Protein AF-A0A645GYT8-F1 (afdb_monomer_lite)

Organism: NCBI:txid1076179

InterPro domains:
  IPR013431 Delta-60 repeat [PF17164] (102-136)
  IPR013431 Delta-60 repeat [PF17164] (153-188)
  IPR013431 Delta-60 repeat [TIGR02608] (96-138)
  IPR013431 Delta-60 repeat [TIGR02608] (149-190)

Foldseek 3Di:
DPDDWAWKDFPDWDDDQDDDDFTFTDIDTDDPKWKWKDWQNHTDVVRTDRTDNDDDDAQIWMKMWIDHPNGIDIDPIDGDHNLAQPVPCPVADWDWQDWDADPQQKIWTWIWGQDPVGIFTDIFIAHNSNHTDCQAPVQWPGFPFGFNEWDADPQQKIKTAFFGQDTSNHGDFRIFIADNSNHGPPVDDPVQAVDPPGWGFNYWDQDPVRDIDTDGRRDD

Radius of gyration: 26.45 Å; chains: 1; bounding box: 73×29×71 Å

pLDDT: mean 80.79, std 15.01, range [40.56, 96.75]

Secondary structure (DSSP, 8-state):
-----PPPEEEEEE---SSS---EEEEESSSPPEEEEEETTEEPTT--SSB-SSPPPTT-EEEEEEEETTEEEEPPPEE-----------SSSEEEEEEEE-TTS-EEEEEEEEETTEEEEEEEEE-TTS-B-TTSSTT---BSSEEEEEEE-TTS-EEEEEE-SEETTEE--SEEEE-TTS-B-TT-------STT--EEEEEEE-TTS-EEEEEE---

Sequence (220 aa):
MSGSAGPPIIVNSRLSILGSCPLSVVACGSPPLSYQWYEDGKPVAGGTNQWLAKVPVEGKVLLAVVTSPSGIAKSETATVRYLGLDVFNYAAKGYVRTIAVQPDGKLIISGVAQSSGGDTYYLIRLNSNGTSDSSFNSHIPSFNGVVLALAVQLDGKVLIGGNFSHVAGVKRFGLARLNADGTLDDSFNPKLFSTSSGGSVSALVVQTDGAILVGGYIGF

Structure (mmCIF, N/CA/C/O backbone):
data_AF-A0A645GYT8-F1
#
_entry.id   AF-A0A645GYT8-F1
#
loop_
_atom_site.group_PDB
_atom_site.id
_atom_site.type_symbol
_atom_site.label_atom_id
_atom_site.label_alt_id
_atom_site.label_comp_id
_atom_site.label_asym_id
_atom_site.label_entity_id
_atom_site.label_seq_id
_atom_site.pdbx_PDB_ins_code
_atom_site.Cartn_x
_atom_site.Cartn_y
_atom_site.Cartn_z
_atom_site.occupancy
_atom_site.B_iso_or_equiv
_atom_site.auth_seq_id
_atom_site.auth_comp_id
_atom_site.auth_asym_id
_atom_site.auth_atom_id
_atom_site.pdbx_PDB_model_num
ATOM 1 N N . MET A 1 1 ? -50.723 -6.708 38.618 1.00 41.69 1 MET A N 1
ATOM 2 C CA . MET A 1 1 ? -49.686 -7.726 38.352 1.00 41.69 1 MET A CA 1
ATOM 3 C C . MET A 1 1 ? -48.341 -7.014 38.361 1.00 41.69 1 MET A C 1
ATOM 5 O O . MET A 1 1 ? -48.005 -6.361 37.384 1.00 41.69 1 MET A O 1
ATOM 9 N N . SER A 1 2 ? -47.640 -7.008 39.496 1.00 44.47 2 SER A N 1
ATOM 10 C CA . SER A 1 2 ? -46.310 -6.400 39.609 1.00 44.47 2 SER A CA 1
ATOM 11 C C . SER A 1 2 ? -45.287 -7.362 39.006 1.00 44.47 2 SER A C 1
ATOM 13 O O . SER A 1 2 ? -44.923 -8.348 39.646 1.00 44.47 2 SER A O 1
ATOM 15 N N . GLY A 1 3 ? -44.879 -7.125 37.757 1.00 44.62 3 GLY A N 1
ATOM 16 C CA . GLY A 1 3 ? -43.761 -7.856 37.160 1.00 44.62 3 GLY A CA 1
ATOM 17 C C . GLY A 1 3 ? -42.528 -7.680 38.044 1.00 44.62 3 GLY A C 1
ATOM 18 O O . GLY A 1 3 ? -42.165 -6.550 38.367 1.00 44.62 3 GLY A O 1
ATOM 19 N N . SER A 1 4 ? -41.936 -8.782 38.504 1.00 49.75 4 SER A N 1
ATOM 20 C CA . SER A 1 4 ? -40.748 -8.739 39.353 1.00 49.75 4 SER A CA 1
ATOM 21 C C . SER A 1 4 ? -39.612 -8.046 38.602 1.00 49.75 4 SER A C 1
ATOM 23 O O . SER A 1 4 ? -39.175 -8.524 37.555 1.00 49.75 4 SER A O 1
ATOM 25 N N . ALA A 1 5 ? -39.150 -6.921 39.141 1.00 49.44 5 ALA A N 1
ATOM 26 C CA . ALA A 1 5 ? -37.977 -6.193 38.682 1.00 49.44 5 ALA A CA 1
ATOM 27 C C . ALA A 1 5 ? -36.742 -7.113 38.695 1.00 49.44 5 ALA A C 1
ATOM 29 O O . ALA A 1 5 ? -36.252 -7.480 39.761 1.00 49.44 5 ALA A O 1
ATOM 30 N N . GLY A 1 6 ? -36.264 -7.512 37.515 1.00 52.84 6 GLY A N 1
ATOM 31 C CA . GLY A 1 6 ? -35.048 -8.311 37.369 1.00 52.84 6 GLY A CA 1
ATOM 32 C C . GLY A 1 6 ? -33.778 -7.448 37.415 1.00 52.84 6 GLY A C 1
ATOM 33 O O . GLY A 1 6 ? -33.843 -6.258 37.079 1.00 52.84 6 GLY A O 1
ATOM 34 N N . PRO A 1 7 ? -32.623 -8.023 37.806 1.00 62.38 7 PRO A N 1
ATOM 35 C CA . PRO A 1 7 ? -31.328 -7.359 37.678 1.00 62.38 7 PRO A CA 1
ATOM 36 C C . PRO A 1 7 ? -31.060 -6.987 36.210 1.00 62.38 7 PRO A C 1
ATOM 38 O O . PRO A 1 7 ? -31.690 -7.548 35.307 1.00 62.38 7 PRO A O 1
ATOM 41 N N . PRO A 1 8 ? -30.139 -6.046 35.941 1.00 62.38 8 PRO A N 1
ATOM 42 C CA . PRO A 1 8 ? -29.863 -5.663 34.574 1.00 62.38 8 PRO A CA 1
ATOM 43 C C . PRO A 1 8 ? -29.287 -6.851 33.788 1.00 62.38 8 PRO A C 1
ATOM 45 O O . PRO A 1 8 ? -28.633 -7.730 34.347 1.00 62.38 8 PRO A O 1
ATOM 48 N N . ILE A 1 9 ? -29.525 -6.880 32.481 1.00 71.00 9 ILE A N 1
ATOM 49 C CA . ILE A 1 9 ? -28.951 -7.864 31.557 1.00 71.00 9 ILE A CA 1
ATOM 50 C C . ILE A 1 9 ? -28.291 -7.087 30.427 1.00 71.00 9 ILE A C 1
ATOM 52 O O . ILE A 1 9 ? -28.925 -6.221 29.824 1.00 71.00 9 ILE A O 1
ATOM 56 N N . ILE A 1 10 ? -27.026 -7.389 30.141 1.00 66.62 10 ILE A N 1
ATOM 57 C CA . ILE A 1 10 ? -26.331 -6.842 28.974 1.00 66.62 10 ILE A CA 1
ATOM 58 C C . ILE A 1 10 ? -26.693 -7.712 27.775 1.00 66.62 10 ILE A C 1
ATOM 60 O O . ILE A 1 10 ? -26.411 -8.905 27.757 1.00 66.62 10 ILE A O 1
ATOM 64 N N . VAL A 1 11 ? -27.348 -7.108 26.790 1.00 54.72 11 VAL A N 1
ATOM 65 C CA . VAL A 1 11 ? -27.924 -7.792 25.621 1.00 54.72 11 VAL A CA 1
ATOM 66 C C . VAL A 1 11 ? -27.062 -7.658 24.366 1.00 54.72 11 VAL A C 1
ATOM 68 O O . VAL A 1 11 ? -27.292 -8.365 23.388 1.00 54.72 11 VAL A O 1
ATOM 71 N N . ASN A 1 12 ? -26.066 -6.767 24.369 1.00 52.38 12 ASN A N 1
ATOM 72 C CA . ASN A 1 12 ? -25.083 -6.659 23.292 1.00 52.38 12 ASN A CA 1
ATOM 73 C C . ASN A 1 12 ? -23.795 -5.969 23.776 1.00 52.38 12 ASN A C 1
ATOM 75 O O . ASN A 1 12 ? -23.870 -4.962 24.487 1.00 52.38 12 ASN A O 1
ATOM 79 N N . SER A 1 13 ? -22.642 -6.473 23.335 1.00 57.84 13 SER A N 1
ATOM 80 C CA . SER A 1 13 ? -21.341 -5.802 23.377 1.00 57.84 13 SER A CA 1
ATOM 81 C C . SER A 1 13 ? -20.782 -5.747 21.950 1.00 57.84 13 SER A C 1
ATOM 83 O O . SER A 1 13 ? -20.663 -6.765 21.270 1.00 57.84 13 SER A O 1
ATOM 85 N N . ARG A 1 14 ? -20.461 -4.546 21.455 1.00 55.53 14 ARG A N 1
ATOM 86 C CA . ARG A 1 14 ? -19.879 -4.374 20.113 1.00 55.53 14 ARG A CA 1
ATOM 87 C C . ARG A 1 14 ? -18.465 -3.831 20.201 1.00 55.53 14 ARG A C 1
ATOM 89 O O . ARG A 1 14 ? -18.263 -2.764 20.770 1.00 55.53 14 ARG A O 1
ATOM 96 N N . LEU A 1 15 ? -17.526 -4.535 19.570 1.00 50.72 15 LEU A N 1
ATOM 97 C CA . LEU A 1 15 ? -16.155 -4.094 19.323 1.00 50.72 15 LEU A CA 1
ATOM 98 C C . LEU A 1 15 ? -16.019 -3.712 17.841 1.00 50.72 15 LEU A C 1
ATOM 100 O O . LEU A 1 15 ? -16.287 -4.531 16.966 1.00 50.72 15 LEU A O 1
ATOM 104 N N . SER A 1 16 ? -15.597 -2.486 17.547 1.00 49.69 16 SER A N 1
ATOM 105 C CA . SER A 1 16 ? -15.301 -2.036 16.180 1.00 49.69 16 SER A CA 1
ATOM 106 C C . SER A 1 16 ? -14.089 -1.118 16.199 1.00 49.69 16 SER A C 1
ATOM 108 O O . SER A 1 16 ? -14.045 -0.190 17.000 1.00 49.69 16 SER A O 1
ATOM 110 N N . ILE A 1 17 ? -13.114 -1.383 15.330 1.00 51.34 17 ILE A N 1
ATOM 111 C CA . ILE A 1 17 ? -11.822 -0.671 15.308 1.00 51.34 17 ILE A CA 1
ATOM 112 C C . ILE A 1 17 ? -11.424 -0.221 13.896 1.00 51.34 17 ILE A C 1
ATOM 114 O O . ILE A 1 17 ? -10.256 -0.005 13.599 1.00 51.34 17 ILE A O 1
ATOM 118 N N . LEU A 1 18 ? -12.416 -0.016 13.030 1.00 40.56 18 LEU A N 1
ATOM 119 C CA . LEU A 1 18 ? -12.271 0.758 11.800 1.00 40.56 18 LEU A CA 1
ATOM 120 C C . LEU A 1 18 ? -13.382 1.808 11.788 1.00 40.56 18 LEU A C 1
ATOM 122 O O . LEU A 1 18 ? -14.560 1.469 11.711 1.00 40.56 18 LEU A O 1
ATOM 126 N N . GLY A 1 19 ? -13.003 3.081 11.910 1.00 42.50 19 GLY A N 1
ATOM 127 C CA . GLY A 1 19 ? -13.945 4.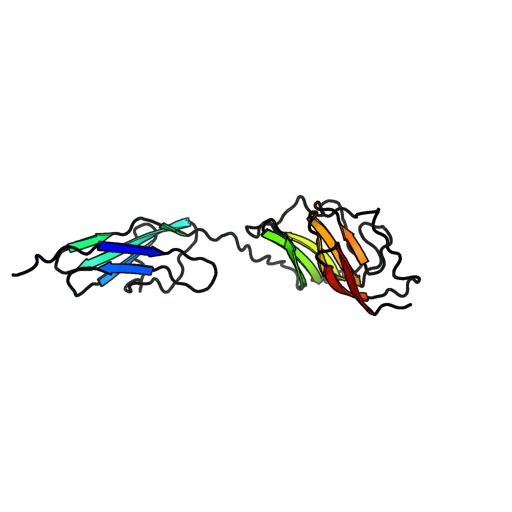190 12.071 1.00 42.50 19 GLY A CA 1
ATOM 128 C C . GLY A 1 19 ? -14.346 4.407 13.532 1.00 42.50 19 GLY A C 1
ATOM 129 O O . GLY A 1 19 ? -14.351 3.482 14.334 1.00 42.50 19 GLY A O 1
ATOM 130 N N . SER A 1 20 ? -14.649 5.654 13.875 1.00 44.66 20 SER A N 1
ATOM 131 C CA . SER A 1 20 ? -14.869 6.257 15.203 1.00 44.66 20 SER A CA 1
ATOM 132 C C . SER A 1 20 ? -16.026 5.694 16.054 1.00 44.66 20 SER A C 1
ATOM 134 O O . SER A 1 20 ? -16.655 6.424 16.819 1.00 44.66 20 SER A O 1
ATOM 136 N N . CYS A 1 21 ? -16.337 4.407 15.944 1.00 50.88 21 CYS A N 1
ATOM 137 C CA . CYS A 1 21 ? -17.401 3.760 16.694 1.00 50.88 21 CYS A CA 1
ATOM 138 C C . CYS A 1 21 ? -16.914 3.425 18.119 1.00 50.88 21 CYS A C 1
ATOM 140 O O . CYS A 1 21 ? -15.996 2.615 18.270 1.00 50.88 21 CYS A O 1
ATOM 142 N N . PRO A 1 22 ? -17.495 4.027 19.174 1.00 62.94 22 PRO A N 1
ATOM 143 C CA . PRO A 1 22 ? -17.081 3.753 20.543 1.00 62.94 22 PRO A CA 1
ATOM 144 C C . PRO A 1 22 ? -17.525 2.354 20.982 1.00 62.94 22 PRO A C 1
ATOM 146 O O . PRO A 1 22 ? -18.597 1.871 20.603 1.00 62.94 22 PRO A O 1
ATOM 149 N N . LEU A 1 23 ? -16.722 1.724 21.842 1.00 73.81 23 LEU A N 1
ATOM 150 C CA . LEU A 1 23 ? -17.128 0.517 22.558 1.00 73.81 23 LEU A CA 1
ATOM 151 C C . LEU A 1 23 ? -18.415 0.822 23.339 1.00 73.81 23 LEU A C 1
ATOM 153 O O . LEU A 1 23 ? -18.472 1.812 24.073 1.00 73.81 23 LEU A O 1
ATOM 157 N N . SER A 1 24 ? -19.446 -0.003 23.168 1.00 80.81 24 SER A N 1
ATOM 158 C CA . SER A 1 24 ? -20.758 0.216 23.784 1.00 80.81 24 SER A CA 1
ATOM 159 C C . SER A 1 24 ? -21.341 -1.061 24.371 1.00 80.81 24 SER A C 1
ATOM 161 O O . SER A 1 24 ? -21.077 -2.169 23.895 1.00 80.81 24 SER A O 1
ATOM 163 N N . VAL A 1 25 ? -22.145 -0.878 25.415 1.00 85.00 25 VAL A N 1
ATOM 164 C CA . VAL A 1 25 ? -23.005 -1.909 25.988 1.00 85.00 25 VAL A CA 1
ATOM 165 C C . VAL A 1 25 ? -24.451 -1.458 25.919 1.00 85.00 25 VAL A C 1
ATOM 167 O O . VAL A 1 25 ? -24.770 -0.296 26.164 1.00 85.00 25 VAL A O 1
ATOM 170 N N . VAL A 1 26 ? -25.337 -2.396 25.607 1.00 82.94 26 VAL A N 1
ATOM 171 C CA . VAL A 1 26 ? -26.781 -2.197 25.731 1.00 82.94 26 VAL A CA 1
ATOM 172 C C . VAL A 1 26 ? -27.258 -3.053 26.891 1.00 82.94 26 VAL A C 1
ATOM 174 O O . VAL A 1 26 ? -27.015 -4.260 26.896 1.00 82.94 26 VAL A O 1
ATOM 177 N N . ALA A 1 27 ? -27.922 -2.437 27.867 1.00 81.38 27 ALA A N 1
ATOM 178 C CA . ALA A 1 27 ? -28.480 -3.131 29.016 1.00 81.38 27 ALA A CA 1
ATOM 179 C C . ALA A 1 27 ? -29.967 -2.820 29.192 1.00 81.38 27 ALA A C 1
ATOM 181 O O . ALA A 1 27 ? -30.404 -1.690 28.984 1.00 81.38 27 ALA A O 1
ATOM 182 N N . CYS A 1 28 ? -30.737 -3.824 29.600 1.00 79.12 28 CYS A N 1
ATOM 183 C CA . CYS A 1 28 ? -32.128 -3.676 30.023 1.00 79.12 28 CYS A CA 1
ATOM 184 C C . CYS A 1 28 ? -32.257 -4.023 31.509 1.00 79.12 28 CYS A C 1
ATOM 186 O O . CYS A 1 28 ? -31.528 -4.879 31.998 1.00 79.12 28 CYS A O 1
ATOM 188 N N . GLY A 1 29 ? -33.175 -3.382 32.230 1.00 77.88 29 GLY A N 1
ATOM 189 C CA . GLY A 1 29 ? -33.396 -3.599 33.661 1.00 77.88 29 GLY A CA 1
ATOM 190 C C . GLY A 1 29 ? -34.222 -2.470 34.270 1.00 77.88 29 GLY A C 1
ATOM 191 O O . GLY A 1 29 ? -34.609 -1.538 33.563 1.00 77.88 29 GLY A O 1
ATOM 192 N N . SER A 1 30 ? -34.487 -2.546 35.574 1.00 82.19 30 SER A N 1
ATOM 193 C CA . SER A 1 30 ? -35.268 -1.523 36.283 1.00 82.19 30 SER A CA 1
ATOM 194 C C . SER A 1 30 ? -34.462 -0.225 36.429 1.00 82.19 30 SER A C 1
ATOM 196 O O . SER A 1 30 ? -33.416 -0.248 37.077 1.00 82.19 30 SER A O 1
ATOM 198 N N . PRO A 1 31 ? -34.903 0.910 35.859 1.00 82.44 31 PRO A N 1
ATOM 199 C CA . PRO A 1 31 ? -34.183 2.174 35.990 1.00 82.44 31 PRO A CA 1
ATOM 200 C C . PRO A 1 31 ? -34.158 2.699 37.444 1.00 82.44 31 PRO A C 1
ATOM 202 O O . PRO A 1 31 ? -35.024 2.332 38.239 1.00 82.44 31 PRO A O 1
ATOM 205 N N . PRO A 1 32 ? -33.224 3.604 37.794 1.00 89.50 32 PRO A N 1
ATOM 206 C CA . PRO A 1 32 ? -32.173 4.149 36.936 1.00 89.50 32 PRO A CA 1
ATOM 207 C C . PRO A 1 32 ? -31.041 3.141 36.706 1.00 89.50 32 PRO A C 1
ATOM 209 O O . PRO A 1 32 ? -30.627 2.439 37.626 1.00 89.50 32 PRO A O 1
ATOM 212 N N . LEU A 1 33 ? -30.532 3.096 35.473 1.00 88.31 33 LEU A N 1
ATOM 213 C CA . LEU A 1 33 ? -29.322 2.350 35.139 1.00 88.31 33 LEU A CA 1
ATOM 214 C C . LEU A 1 33 ? -28.116 3.283 35.223 1.00 88.31 33 LEU A C 1
ATOM 216 O O . LEU A 1 33 ? -28.130 4.366 34.636 1.00 88.31 33 LEU A O 1
ATOM 220 N N . SER A 1 34 ? -27.070 2.850 35.916 1.00 93.38 34 SER A N 1
ATOM 221 C CA . SER A 1 34 ? -25.764 3.507 35.919 1.00 93.38 34 SER A CA 1
ATOM 222 C C . SER A 1 34 ? -24.695 2.583 35.350 1.00 93.38 34 SER A C 1
ATOM 224 O O . SER A 1 34 ? -24.806 1.358 35.425 1.00 93.38 34 SER A O 1
ATOM 226 N N . TYR A 1 35 ? -23.662 3.180 34.761 1.00 94.12 35 TYR A N 1
ATOM 227 C CA . TYR A 1 35 ? -22.591 2.469 34.072 1.00 94.12 35 TYR A CA 1
ATOM 228 C C . TYR A 1 35 ? -21.253 2.797 34.728 1.00 94.12 35 TYR A C 1
ATOM 230 O O . TYR A 1 35 ? -21.035 3.927 35.162 1.00 94.12 35 TYR A O 1
ATOM 238 N N . GLN A 1 36 ? -20.354 1.820 34.774 1.00 94.75 36 GLN A N 1
ATOM 239 C CA . GLN A 1 36 ? -18.948 2.027 35.098 1.00 94.75 36 GLN A CA 1
ATOM 240 C C . GLN A 1 36 ? -18.092 1.079 34.257 1.00 94.75 36 GLN A C 1
ATOM 242 O O . GLN A 1 36 ? -18.218 -0.142 34.351 1.00 94.75 36 GLN A O 1
ATOM 247 N N . TRP A 1 37 ? -17.203 1.644 33.448 1.00 91.69 37 TRP A N 1
ATOM 248 C CA . TRP A 1 37 ? -16.201 0.887 32.702 1.00 91.69 37 TRP A CA 1
ATOM 249 C C . TRP A 1 37 ? -14.956 0.636 33.553 1.00 91.69 37 TRP A C 1
ATOM 251 O O . TRP A 1 37 ? -14.549 1.498 34.338 1.00 91.69 37 TRP A O 1
ATOM 261 N N . TYR A 1 38 ? -14.344 -0.531 33.370 1.00 90.81 38 TYR A N 1
ATOM 262 C CA . TYR A 1 38 ? -13.098 -0.945 34.003 1.00 90.81 38 TYR A CA 1
ATOM 263 C C . TYR A 1 38 ? -12.064 -1.340 32.947 1.00 90.81 38 TYR A C 1
ATOM 265 O O . TYR A 1 38 ? -12.406 -1.992 31.963 1.00 90.81 38 TYR A O 1
ATOM 273 N N . GLU A 1 39 ? -10.807 -0.980 33.197 1.00 89.56 39 GLU A N 1
ATOM 274 C CA . GLU A 1 39 ? -9.617 -1.368 32.437 1.00 89.56 39 GLU A CA 1
ATOM 275 C C . GLU A 1 39 ? -8.662 -2.109 33.382 1.00 89.56 39 GLU A C 1
ATOM 277 O O . GLU A 1 39 ? -8.281 -1.571 34.423 1.00 89.56 39 GLU A O 1
ATOM 282 N N . ASP A 1 40 ? -8.325 -3.363 33.070 1.00 90.12 40 ASP A N 1
ATOM 283 C CA . ASP A 1 40 ? -7.518 -4.257 33.919 1.00 90.12 40 ASP A CA 1
ATOM 284 C C . ASP A 1 40 ? -8.003 -4.288 35.385 1.00 90.12 40 ASP A C 1
ATOM 286 O O . ASP A 1 40 ? -7.225 -4.273 36.340 1.00 90.12 40 ASP A O 1
ATOM 290 N N . GLY A 1 41 ? -9.327 -4.269 35.572 1.00 88.75 41 GLY A N 1
ATOM 291 C CA . GLY A 1 41 ? -9.967 -4.273 36.890 1.00 88.75 41 GLY A CA 1
ATOM 292 C C . GLY A 1 41 ? -9.972 -2.927 37.627 1.00 88.75 41 GLY A C 1
ATOM 293 O O . GLY A 1 41 ? -10.496 -2.859 38.738 1.00 88.75 41 GLY A O 1
ATOM 294 N N . LYS A 1 42 ? -9.457 -1.842 37.033 1.00 92.62 42 LYS A N 1
ATOM 295 C CA . LYS A 1 42 ? -9.498 -0.483 37.603 1.00 92.62 42 LYS A CA 1
ATOM 296 C C . LYS A 1 42 ? -10.585 0.368 36.940 1.00 92.62 42 LYS A C 1
ATOM 298 O O . LYS A 1 42 ? -10.729 0.297 35.723 1.00 92.62 42 LYS A O 1
ATOM 303 N N . PRO A 1 43 ? -11.342 1.186 37.693 1.00 93.06 43 PRO A N 1
ATOM 304 C CA . PRO A 1 43 ? -12.392 2.015 37.111 1.00 93.06 43 PRO A CA 1
ATOM 305 C C . PRO A 1 43 ? -11.798 3.084 36.185 1.00 93.06 43 PRO A C 1
ATOM 307 O O . PRO A 1 43 ? -10.855 3.788 36.546 1.00 93.06 43 PRO A O 1
ATOM 310 N N . VAL A 1 44 ? -12.376 3.224 34.993 1.00 90.56 44 VAL A N 1
ATOM 311 C CA . VAL A 1 44 ? -12.009 4.264 34.028 1.00 90.56 44 VAL A CA 1
ATOM 312 C C . VAL A 1 44 ? -12.699 5.573 34.412 1.00 90.56 44 VAL A C 1
ATOM 314 O O . VAL A 1 44 ? -13.929 5.645 34.484 1.00 90.56 44 VAL A O 1
ATOM 317 N N . ALA A 1 45 ? -11.914 6.628 34.641 1.00 89.94 45 ALA A N 1
ATOM 318 C CA . ALA A 1 45 ? -12.438 7.960 34.937 1.00 89.94 45 ALA A CA 1
ATOM 319 C C . ALA A 1 45 ? -13.310 8.481 33.777 1.00 89.94 45 ALA A C 1
ATOM 321 O O . ALA A 1 45 ? -12.897 8.449 32.619 1.00 89.94 45 ALA A O 1
ATOM 322 N N . GLY A 1 46 ? -14.529 8.939 34.084 1.00 88.25 46 GLY A N 1
ATOM 323 C CA . GLY A 1 46 ? -15.507 9.388 33.081 1.00 88.25 46 GLY A CA 1
ATOM 324 C C . GLY A 1 46 ? -16.154 8.261 32.261 1.00 88.25 46 GLY A C 1
ATOM 325 O O . GLY A 1 46 ? -16.983 8.532 31.394 1.00 88.25 46 GLY A O 1
ATOM 326 N N . GLY A 1 47 ? -15.823 6.996 32.539 1.00 89.88 47 GLY A N 1
ATOM 327 C CA . GLY A 1 47 ? -16.442 5.817 31.935 1.00 89.88 47 GLY A CA 1
ATOM 328 C C . GLY A 1 47 ? -17.819 5.513 32.525 1.00 89.88 47 GLY A C 1
ATOM 329 O O . GLY A 1 47 ? -18.055 4.383 32.939 1.00 89.88 47 GLY A O 1
ATOM 330 N N . THR A 1 48 ? -18.704 6.507 32.602 1.00 93.81 48 THR A N 1
ATOM 331 C CA . THR A 1 48 ? -20.010 6.411 33.282 1.00 93.81 48 THR A CA 1
ATOM 332 C C . THR A 1 48 ? -21.210 6.405 32.334 1.00 93.81 48 THR A C 1
ATOM 334 O O . THR A 1 48 ? -22.352 6.523 32.772 1.00 93.81 48 THR A O 1
ATOM 337 N N . ASN A 1 49 ? -20.965 6.256 31.030 1.00 90.81 49 ASN A N 1
ATOM 338 C CA . ASN A 1 49 ? -21.993 6.170 29.994 1.00 90.81 49 ASN A CA 1
ATOM 339 C C . ASN A 1 49 ? -22.102 4.743 29.434 1.00 90.81 49 ASN A C 1
ATOM 341 O O . ASN A 1 49 ? -21.198 3.919 29.588 1.00 90.81 49 ASN A O 1
ATOM 345 N N . GLN A 1 50 ? -23.185 4.478 28.698 1.00 89.12 50 GLN A N 1
ATOM 346 C CA . GLN A 1 50 ? -23.385 3.220 27.960 1.00 89.12 50 GLN A CA 1
ATOM 347 C C . GLN A 1 50 ? -22.339 2.990 26.846 1.00 89.12 50 GLN A C 1
ATOM 349 O O . GLN A 1 50 ? -22.230 1.894 26.301 1.00 89.12 50 GLN A O 1
ATOM 354 N N . TRP A 1 51 ? -21.552 4.017 26.514 1.00 85.00 51 TRP A N 1
ATOM 355 C CA . TRP A 1 51 ? -20.382 3.940 25.643 1.00 85.00 51 TRP A CA 1
ATOM 356 C C . TRP A 1 51 ? -19.137 4.462 26.357 1.00 85.00 51 TRP A C 1
ATOM 358 O O . TRP A 1 51 ? -19.220 5.302 27.258 1.00 85.00 51 TRP A O 1
ATOM 368 N N . LEU A 1 52 ? -17.971 4.010 25.908 1.00 83.00 52 LEU A N 1
ATOM 369 C CA . LEU A 1 52 ? -16.688 4.508 26.378 1.00 83.00 52 LEU A CA 1
ATOM 370 C C . LEU A 1 52 ? -16.134 5.542 25.390 1.00 83.00 52 LEU A C 1
ATOM 372 O O . LEU A 1 52 ? -15.788 5.215 24.259 1.00 83.00 52 LEU A O 1
ATOM 376 N N . ALA A 1 53 ? -16.086 6.810 25.810 1.00 73.31 53 ALA A N 1
ATOM 377 C CA . ALA A 1 53 ? -15.722 7.932 24.937 1.00 73.31 53 ALA A CA 1
ATOM 378 C C . ALA A 1 53 ? -14.235 7.953 24.539 1.00 73.31 53 ALA A C 1
ATOM 380 O O . ALA A 1 53 ? -13.889 8.458 23.474 1.00 73.31 53 ALA A O 1
ATOM 381 N N . LYS A 1 54 ? -13.355 7.412 25.389 1.00 72.62 54 LYS A N 1
ATOM 382 C CA . LYS A 1 54 ? -11.922 7.295 25.114 1.00 72.62 54 LYS A CA 1
ATOM 383 C C . LYS A 1 54 ? -11.587 5.842 24.799 1.00 72.62 54 LYS A C 1
ATOM 385 O O . LYS A 1 54 ? -11.853 4.968 25.618 1.00 72.62 54 LYS A O 1
ATOM 390 N N . VAL A 1 55 ? -10.989 5.600 23.635 1.00 66.44 55 VAL A N 1
ATOM 391 C CA . VAL A 1 55 ? -10.554 4.256 23.232 1.00 66.44 55 VAL A CA 1
ATOM 392 C C . VAL A 1 55 ? -9.448 3.772 24.187 1.00 66.44 55 VAL A C 1
ATOM 394 O O . VAL A 1 55 ? -8.484 4.515 24.400 1.00 66.44 55 VAL A O 1
ATOM 397 N N . PRO A 1 56 ? -9.577 2.580 24.795 1.00 68.62 56 PRO A N 1
ATOM 398 C CA . PRO A 1 56 ? -8.583 2.071 25.744 1.00 68.62 56 PRO A CA 1
ATOM 399 C C . PRO A 1 56 ? -7.270 1.651 25.085 1.00 68.62 56 PRO A C 1
ATOM 401 O O . PRO A 1 56 ? -7.192 1.450 23.873 1.00 68.62 56 PRO A O 1
ATOM 404 N N . VAL A 1 57 ? -6.215 1.537 25.893 1.00 68.50 57 VAL A N 1
ATOM 405 C CA . VAL A 1 57 ? -4.876 1.146 25.420 1.00 68.50 57 VAL A CA 1
ATOM 406 C C . VAL A 1 57 ? -4.886 -0.313 24.934 1.00 68.50 57 VAL A C 1
ATOM 408 O O . VAL A 1 57 ? -5.711 -1.116 25.365 1.00 68.50 57 VAL A O 1
ATOM 411 N N . GLU A 1 58 ? -3.982 -0.666 24.019 1.00 73.00 58 GLU A N 1
ATOM 412 C CA . GLU A 1 58 ? -3.873 -2.033 23.503 1.00 73.00 58 GLU A CA 1
ATOM 413 C C . GLU A 1 58 ? -3.563 -3.051 24.597 1.00 73.00 58 GLU A C 1
ATOM 415 O O . GLU A 1 58 ? -2.871 -2.748 25.567 1.00 73.00 58 GLU A O 1
ATOM 420 N N . GLY A 1 59 ? -4.047 -4.281 24.420 1.00 68.94 59 GLY A N 1
ATOM 421 C CA . GLY A 1 59 ? -3.774 -5.401 25.317 1.00 68.94 59 GLY A CA 1
ATOM 422 C C . GLY A 1 59 ? -4.534 -5.328 26.639 1.00 68.94 59 GLY A C 1
ATOM 423 O O . GLY A 1 59 ? -4.472 -6.268 27.427 1.00 68.94 59 GLY A O 1
ATOM 424 N N . LYS A 1 60 ? -5.283 -4.247 26.869 1.00 81.38 60 LYS A N 1
ATOM 425 C CA . LYS A 1 60 ? -6.089 -4.047 28.067 1.00 81.38 60 LYS A CA 1
ATOM 426 C C . LYS A 1 60 ? -7.347 -4.890 28.056 1.00 81.38 60 LYS A C 1
ATOM 428 O O . LYS A 1 60 ? -8.004 -5.024 27.020 1.00 81.38 60 LYS A O 1
ATOM 433 N N . VAL A 1 61 ? -7.693 -5.417 29.228 1.00 82.88 61 VAL A N 1
ATOM 434 C CA . VAL A 1 61 ? -8.937 -6.151 29.456 1.00 82.88 61 VAL A CA 1
ATOM 435 C C . VAL A 1 61 ? -10.003 -5.183 29.947 1.00 82.88 61 VAL A C 1
ATOM 437 O O . VAL A 1 61 ? -9.838 -4.515 30.966 1.00 82.88 61 VAL A O 1
ATOM 440 N N . LEU A 1 62 ? -11.113 -5.125 29.224 1.00 86.50 62 LEU A N 1
ATOM 441 C CA . LEU A 1 62 ? -12.226 -4.231 29.489 1.00 86.50 62 LEU A CA 1
ATOM 442 C C . LEU A 1 62 ? -13.423 -4.980 30.043 1.00 86.50 62 LEU A C 1
ATOM 444 O O . LEU A 1 62 ? -13.733 -6.087 29.607 1.00 86.50 62 LEU A O 1
ATOM 448 N N . LEU A 1 63 ? -14.114 -4.326 30.968 1.00 88.75 63 LEU A N 1
ATOM 449 C CA . LEU A 1 63 ? -15.348 -4.802 31.576 1.00 88.75 63 LEU A CA 1
ATOM 450 C C . LEU A 1 63 ? -16.303 -3.623 31.765 1.00 88.75 63 LEU A C 1
ATOM 452 O O . LEU A 1 63 ? -15.910 -2.598 32.322 1.00 88.75 63 LEU A O 1
ATOM 456 N N . ALA A 1 64 ? -17.561 -3.775 31.359 1.00 90.38 64 ALA A N 1
ATOM 457 C CA . ALA A 1 64 ? -18.617 -2.836 31.715 1.00 90.38 64 ALA A CA 1
ATOM 458 C C . ALA A 1 64 ? -19.438 -3.396 32.878 1.00 90.38 64 ALA A C 1
ATOM 460 O O . ALA A 1 64 ? -19.843 -4.561 32.866 1.00 90.38 64 ALA A O 1
ATOM 461 N N . VAL A 1 65 ? -19.708 -2.556 33.872 1.00 92.75 65 VAL A N 1
ATOM 462 C CA . VAL A 1 65 ? -20.602 -2.868 34.987 1.00 92.75 65 VAL A CA 1
ATOM 463 C C . VAL A 1 65 ? -21.826 -1.973 34.888 1.00 92.75 65 VAL A C 1
ATOM 465 O O . VAL A 1 65 ? -21.696 -0.751 34.826 1.00 92.75 65 VAL A O 1
ATOM 468 N N . VAL A 1 66 ? -23.009 -2.584 34.878 1.00 93.31 66 VAL A N 1
ATOM 469 C CA . VAL A 1 66 ? -24.297 -1.884 34.865 1.00 93.31 66 VAL A CA 1
ATOM 470 C C . VAL A 1 66 ? -24.989 -2.123 36.194 1.00 93.31 66 VAL A C 1
ATOM 472 O O . VAL A 1 66 ? -25.162 -3.269 36.605 1.00 93.31 66 VAL A O 1
ATOM 475 N N . THR A 1 67 ? -25.380 -1.052 36.873 1.00 93.50 67 THR A N 1
ATOM 476 C CA . THR A 1 67 ? -26.025 -1.123 38.187 1.00 93.50 67 THR A CA 1
ATOM 477 C C . THR A 1 67 ? -27.436 -0.560 38.117 1.00 93.50 67 THR A C 1
ATOM 479 O O . THR A 1 67 ? -27.693 0.431 37.439 1.00 93.50 67 THR A O 1
ATOM 482 N N . SER A 1 68 ? -28.346 -1.209 38.834 1.00 89.88 68 SER A N 1
ATOM 483 C CA . SER A 1 68 ? -29.728 -0.792 39.072 1.00 89.88 68 SER A CA 1
ATOM 484 C C . SER A 1 68 ? -30.068 -0.987 40.556 1.00 89.88 68 SER A C 1
ATOM 486 O O . SER A 1 68 ? -29.356 -1.733 41.236 1.00 89.88 68 SER A O 1
ATOM 488 N N . PRO A 1 69 ? -31.185 -0.435 41.066 1.00 89.31 69 PRO A N 1
ATOM 489 C CA . PRO A 1 69 ? -31.666 -0.762 42.412 1.00 89.31 69 PRO A CA 1
ATOM 490 C C . PRO A 1 69 ? -31.907 -2.266 42.632 1.00 89.31 69 PRO A C 1
ATOM 492 O O . PRO A 1 69 ? -31.773 -2.760 43.746 1.00 89.31 69 PRO A O 1
ATOM 495 N N . SER A 1 70 ? -32.241 -3.000 41.566 1.00 83.62 70 SER A N 1
ATOM 496 C CA . SER A 1 70 ? -32.504 -4.446 41.579 1.00 83.62 70 SER A CA 1
ATOM 497 C C . SER A 1 70 ? -31.251 -5.325 41.468 1.00 83.62 70 SER A C 1
ATOM 499 O O . SER A 1 70 ? -31.368 -6.547 41.514 1.00 83.62 70 SER A O 1
ATOM 501 N N . GLY A 1 71 ? -30.057 -4.741 41.305 1.00 87.06 71 GLY A N 1
ATOM 502 C CA . GLY A 1 71 ? -28.799 -5.490 41.254 1.00 87.06 71 GLY A CA 1
ATOM 503 C C . GLY A 1 71 ? -27.814 -5.015 40.189 1.00 87.06 71 GLY A C 1
ATOM 504 O O . GLY A 1 71 ? -27.970 -3.948 39.589 1.00 87.06 71 GLY A O 1
ATOM 505 N N . ILE A 1 72 ? -26.787 -5.838 39.964 1.00 88.81 72 ILE A N 1
ATOM 506 C CA . ILE A 1 72 ? -25.610 -5.526 39.145 1.00 88.81 72 ILE A CA 1
ATOM 507 C C . ILE A 1 72 ? -25.466 -6.556 38.021 1.00 88.81 72 ILE A C 1
ATOM 509 O O . ILE A 1 72 ? -25.585 -7.756 38.260 1.00 88.81 72 ILE A O 1
ATOM 513 N N . ALA A 1 73 ? -25.133 -6.082 36.824 1.00 88.56 73 ALA A N 1
ATOM 514 C CA . ALA A 1 73 ? -24.742 -6.886 35.674 1.00 88.56 73 ALA A CA 1
ATOM 515 C C . ALA A 1 73 ? -23.305 -6.566 35.269 1.00 88.56 73 ALA A C 1
ATOM 517 O O . ALA A 1 73 ? -22.868 -5.416 35.345 1.00 88.56 73 ALA A O 1
ATOM 518 N N . LYS A 1 74 ? -22.581 -7.579 34.803 1.00 89.62 74 LYS A N 1
ATOM 519 C CA . LYS A 1 74 ? -21.226 -7.447 34.264 1.00 89.62 74 LYS A CA 1
ATOM 520 C C . LYS A 1 74 ? -21.218 -7.931 32.822 1.00 89.62 74 LYS A C 1
ATOM 522 O O . LYS A 1 74 ? -21.891 -8.913 32.516 1.00 89.62 74 LYS A O 1
ATOM 527 N N . SER A 1 75 ? -20.483 -7.249 31.950 1.00 85.25 75 SER A N 1
ATOM 528 C CA . SER A 1 75 ? -20.258 -7.741 30.590 1.00 85.25 75 SER A CA 1
ATOM 529 C C . SER A 1 75 ? -19.315 -8.942 30.612 1.00 85.25 75 SER A C 1
ATOM 531 O O . SER A 1 75 ? -18.616 -9.180 31.599 1.00 85.25 75 SER A O 1
ATOM 533 N N . GLU A 1 76 ? -19.225 -9.661 29.497 1.00 81.06 76 GLU A N 1
ATOM 534 C CA . GLU A 1 76 ? -18.019 -10.442 29.228 1.00 81.06 76 GLU A CA 1
ATOM 535 C C . GLU A 1 76 ? -16.811 -9.504 29.118 1.00 81.06 76 GLU A C 1
ATOM 537 O O . GLU A 1 76 ? -16.953 -8.314 28.798 1.00 81.06 76 GLU A O 1
ATOM 542 N N . THR A 1 77 ? -15.621 -10.021 29.418 1.00 80.25 77 THR A N 1
ATOM 543 C CA . THR A 1 77 ? -14.392 -9.255 29.241 1.00 80.25 77 THR A CA 1
ATOM 544 C C . THR A 1 77 ? -14.008 -9.194 27.766 1.00 80.25 77 THR A C 1
ATOM 546 O O . THR A 1 77 ? -14.110 -10.181 27.042 1.00 80.25 77 THR A O 1
ATOM 549 N N . ALA A 1 78 ? -13.533 -8.035 27.315 1.00 71.44 78 ALA A N 1
ATOM 550 C CA . ALA A 1 78 ? -13.028 -7.841 25.956 1.00 71.44 78 ALA A CA 1
ATOM 551 C C . ALA A 1 78 ? -11.581 -7.342 25.993 1.00 71.44 78 ALA A C 1
ATOM 553 O O . ALA A 1 78 ? -11.230 -6.552 26.864 1.00 71.44 78 ALA A O 1
ATOM 554 N N . THR A 1 79 ? -10.741 -7.764 25.049 1.00 68.62 79 THR A N 1
ATOM 555 C CA . THR A 1 79 ? -9.378 -7.228 24.910 1.00 68.62 79 THR A CA 1
ATOM 556 C C . THR A 1 79 ? -9.320 -6.247 23.751 1.00 68.62 79 THR A C 1
ATOM 558 O O . THR A 1 79 ? -9.769 -6.568 22.650 1.00 68.62 79 THR A O 1
ATOM 561 N N . VAL A 1 80 ? -8.727 -5.072 23.968 1.00 67.25 80 VAL A N 1
ATOM 562 C CA . VAL A 1 80 ? -8.403 -4.170 22.855 1.00 67.25 80 VAL A CA 1
ATOM 563 C C . VAL A 1 80 ? -7.227 -4.746 22.082 1.00 67.25 80 VAL A C 1
ATOM 565 O O . VAL A 1 80 ? -6.152 -4.955 22.639 1.00 67.25 80 VAL A O 1
ATOM 568 N N . ARG A 1 81 ? -7.423 -4.984 20.789 1.00 59.84 81 ARG A N 1
ATOM 569 C CA . ARG A 1 81 ? -6.340 -5.282 19.852 1.00 59.84 81 ARG A CA 1
ATOM 570 C C . ARG A 1 81 ? -6.334 -4.186 18.813 1.00 59.84 81 ARG A C 1
ATOM 572 O O . ARG A 1 81 ? -7.326 -4.050 18.107 1.00 59.84 81 ARG A O 1
ATOM 579 N N . TYR A 1 82 ? -5.262 -3.416 18.702 1.00 60.75 82 TYR A N 1
ATOM 580 C CA . TYR A 1 82 ? -5.111 -2.605 17.510 1.00 60.75 82 TYR A CA 1
ATOM 581 C C . TYR A 1 82 ? -4.703 -3.581 16.414 1.00 60.75 82 TYR A C 1
ATOM 583 O O . TYR A 1 82 ? -3.752 -4.348 16.549 1.00 60.75 82 TYR A O 1
ATOM 591 N N . LEU A 1 83 ? -5.470 -3.629 15.330 1.00 56.66 83 LEU A N 1
ATOM 592 C CA . LEU A 1 83 ? -4.957 -4.247 14.117 1.00 56.66 83 LEU A CA 1
ATOM 593 C C . LEU A 1 83 ? -3.816 -3.331 13.692 1.00 56.66 83 LEU A C 1
ATOM 595 O O . LEU A 1 83 ? -4.107 -2.230 13.236 1.00 56.66 83 LEU A O 1
ATOM 599 N N . GLY A 1 84 ? -2.577 -3.728 14.013 1.00 49.09 84 GLY A N 1
ATOM 600 C CA . GLY A 1 84 ? -1.379 -2.893 13.966 1.00 49.09 84 GLY A CA 1
ATOM 601 C C . GLY A 1 84 ? -1.464 -1.831 12.876 1.00 49.09 84 GLY A C 1
ATOM 602 O O . GLY A 1 84 ? -1.378 -2.106 11.688 1.00 49.09 84 GLY A O 1
ATOM 603 N N . LEU A 1 85 ? -1.713 -0.595 13.273 1.00 50.78 85 LEU A N 1
ATOM 604 C CA . LEU A 1 85 ? -1.443 0.546 12.420 1.00 50.78 85 LEU A CA 1
ATOM 605 C C . LEU A 1 85 ? -0.152 1.096 12.983 1.00 50.78 85 LEU A C 1
ATOM 607 O O . LEU A 1 85 ? -0.153 2.053 13.753 1.00 50.78 85 LEU A O 1
ATOM 611 N N . ASP A 1 86 ? 0.942 0.406 12.665 1.00 51.41 86 ASP A N 1
ATOM 612 C CA . ASP A 1 86 ? 2.257 0.981 12.873 1.00 51.41 86 ASP A CA 1
ATOM 613 C C . ASP A 1 86 ? 2.332 2.152 11.893 1.00 51.41 86 ASP A C 1
ATOM 615 O O . ASP A 1 86 ? 2.455 1.983 10.677 1.00 51.41 86 ASP A O 1
ATOM 619 N N . VAL A 1 87 ? 2.084 3.356 12.410 1.00 52.31 87 VAL A N 1
ATOM 620 C CA . VAL A 1 87 ? 2.254 4.586 11.648 1.00 52.31 87 VAL A CA 1
ATOM 621 C C . VAL A 1 87 ? 3.726 4.601 11.286 1.00 52.31 87 VAL A C 1
ATOM 623 O O . VAL A 1 87 ? 4.564 4.855 12.147 1.00 52.31 87 VAL A O 1
ATOM 626 N N . PHE A 1 88 ? 4.034 4.264 10.033 1.00 52.41 88 PHE A N 1
ATOM 627 C CA . PHE A 1 88 ? 5.388 4.236 9.497 1.00 52.41 88 PHE A CA 1
ATOM 628 C C . PHE A 1 88 ? 5.983 5.643 9.610 1.00 52.41 88 PHE A C 1
ATOM 630 O O . PHE A 1 88 ? 5.865 6.479 8.715 1.00 52.41 88 PHE A O 1
ATOM 637 N N . ASN A 1 89 ? 6.575 5.937 10.763 1.00 48.44 89 ASN A N 1
ATOM 638 C CA . ASN A 1 89 ? 7.167 7.222 11.064 1.00 48.44 89 ASN A CA 1
ATOM 639 C C . ASN A 1 89 ? 8.610 7.146 10.582 1.00 48.44 89 ASN A C 1
ATOM 641 O O . ASN A 1 89 ? 9.538 6.887 11.348 1.00 48.44 89 ASN A O 1
ATOM 645 N N . TYR A 1 90 ? 8.789 7.266 9.266 1.00 53.94 90 TYR A N 1
ATOM 646 C CA . TYR A 1 90 ? 10.124 7.381 8.707 1.00 53.94 90 TYR A CA 1
ATOM 647 C C . TYR A 1 90 ? 10.719 8.676 9.273 1.00 53.94 90 TYR A C 1
ATOM 649 O O . TYR A 1 90 ? 10.267 9.765 8.942 1.00 53.94 90 TYR A O 1
ATOM 657 N N . ALA A 1 91 ? 11.694 8.561 10.180 1.00 47.88 91 ALA A N 1
ATOM 658 C CA . ALA A 1 91 ? 12.254 9.688 10.933 1.00 47.88 91 ALA A CA 1
ATOM 659 C C . ALA A 1 91 ? 12.967 10.743 10.056 1.00 47.88 91 ALA A C 1
ATOM 661 O O . ALA A 1 91 ? 13.436 11.760 10.567 1.00 47.88 91 ALA A O 1
ATOM 662 N N . ALA A 1 92 ? 13.060 10.519 8.740 1.00 55.53 92 ALA A N 1
ATOM 663 C CA . ALA A 1 92 ? 13.522 11.520 7.791 1.00 55.53 92 ALA A CA 1
ATOM 664 C C . ALA A 1 92 ? 12.361 12.405 7.324 1.00 55.53 92 ALA A C 1
ATOM 666 O O . ALA A 1 92 ? 11.251 11.934 7.081 1.00 55.53 92 ALA A O 1
ATOM 667 N N . LYS A 1 93 ? 12.644 13.696 7.122 1.00 69.44 93 LYS A N 1
ATOM 668 C CA . LYS A 1 93 ? 11.737 14.590 6.393 1.00 69.44 93 LYS A CA 1
ATOM 669 C C . LYS A 1 93 ? 11.427 13.935 5.048 1.00 69.44 93 LYS A C 1
ATOM 671 O O . LYS A 1 93 ? 12.344 13.599 4.313 1.00 69.44 93 LYS A O 1
ATOM 676 N N . GLY A 1 94 ? 10.166 13.682 4.741 1.00 75.25 94 GLY A N 1
ATOM 677 C CA . GLY A 1 94 ? 9.801 12.911 3.563 1.00 75.25 94 GLY A CA 1
ATOM 678 C C . GLY A 1 94 ? 8.299 12.867 3.377 1.00 75.25 94 GLY A C 1
ATOM 679 O O . GLY A 1 94 ? 7.539 13.263 4.259 1.00 75.25 94 GLY A O 1
ATOM 680 N N . TYR A 1 95 ? 7.870 12.405 2.212 1.00 84.56 95 TYR A N 1
ATOM 681 C CA . TYR A 1 95 ? 6.455 12.277 1.896 1.00 84.56 95 TYR A CA 1
ATOM 682 C C . TYR A 1 95 ? 6.195 10.994 1.111 1.00 84.56 95 TYR A C 1
ATOM 684 O O . TYR A 1 95 ? 7.001 10.557 0.282 1.00 84.56 95 TYR A O 1
ATOM 692 N N . VAL A 1 96 ? 5.036 10.401 1.382 1.00 88.19 96 VAL A N 1
ATOM 693 C CA . VAL A 1 96 ? 4.465 9.322 0.576 1.00 88.19 96 VAL A CA 1
ATOM 694 C C . VAL A 1 96 ? 3.949 9.927 -0.725 1.00 88.19 96 VAL A C 1
ATOM 696 O O . VAL A 1 96 ? 3.324 10.987 -0.718 1.00 88.19 96 VAL A O 1
ATOM 699 N N . ARG A 1 97 ? 4.237 9.276 -1.851 1.00 91.44 97 ARG A N 1
ATOM 700 C CA . ARG A 1 97 ? 3.797 9.719 -3.181 1.00 91.44 97 ARG A CA 1
ATOM 701 C C . ARG A 1 97 ? 2.591 8.944 -3.666 1.00 91.44 97 ARG A C 1
ATOM 703 O O . ARG A 1 97 ? 1.686 9.548 -4.230 1.00 91.44 97 ARG A O 1
ATOM 710 N N . THR A 1 98 ? 2.565 7.637 -3.435 1.00 93.69 98 THR A N 1
ATOM 711 C CA . THR A 1 98 ? 1.416 6.809 -3.789 1.00 93.69 98 THR A CA 1
ATOM 712 C C . THR A 1 98 ? 1.347 5.554 -2.926 1.00 93.69 98 THR A C 1
ATOM 714 O O . THR A 1 98 ? 2.333 5.140 -2.310 1.00 93.69 98 THR A O 1
ATOM 717 N N . ILE A 1 99 ? 0.148 4.984 -2.864 1.00 93.88 99 ILE A N 1
ATOM 718 C CA . ILE A 1 99 ? -0.181 3.772 -2.128 1.00 93.88 99 ILE A CA 1
ATOM 719 C C . ILE A 1 99 ? -1.094 2.892 -2.981 1.00 93.88 99 ILE A C 1
ATOM 721 O O . ILE A 1 99 ? -1.982 3.393 -3.671 1.00 93.88 99 ILE A O 1
ATOM 725 N N . ALA A 1 100 ? -0.899 1.580 -2.905 1.00 93.88 100 ALA A N 1
ATOM 726 C CA . ALA A 1 100 ? -1.804 0.596 -3.478 1.00 93.88 100 ALA A CA 1
ATOM 727 C C . ALA A 1 100 ? -2.072 -0.536 -2.485 1.00 93.88 100 ALA A C 1
ATOM 729 O O . ALA A 1 100 ? -1.184 -0.947 -1.739 1.00 93.88 100 ALA A O 1
ATOM 730 N N . VAL A 1 101 ? -3.300 -1.049 -2.493 1.00 93.19 101 VAL A N 1
ATOM 731 C CA . VAL A 1 101 ? -3.715 -2.190 -1.671 1.00 93.19 101 VAL A CA 1
ATOM 732 C C . VAL A 1 101 ? -3.623 -3.458 -2.513 1.00 93.19 101 VAL A C 1
ATOM 734 O O . VAL A 1 101 ? -4.101 -3.483 -3.648 1.00 93.19 101 VAL A O 1
ATOM 737 N N . GLN A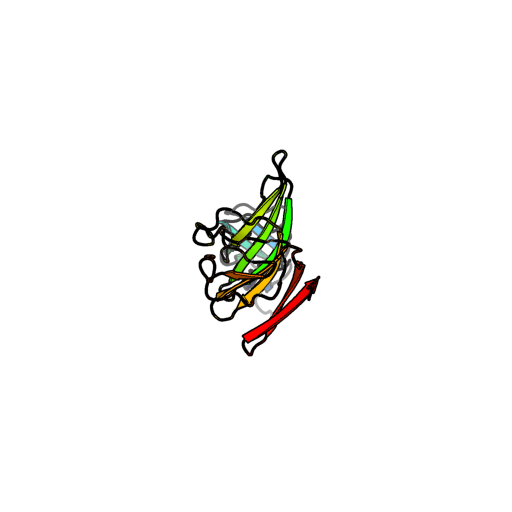 1 102 ? -3.012 -4.506 -1.969 1.00 92.62 102 GLN A N 1
ATOM 738 C CA . GLN A 1 102 ? -3.001 -5.837 -2.569 1.00 92.62 102 GLN A CA 1
ATOM 739 C C . GLN A 1 102 ? -4.221 -6.657 -2.105 1.00 92.62 102 GLN A C 1
ATOM 741 O O 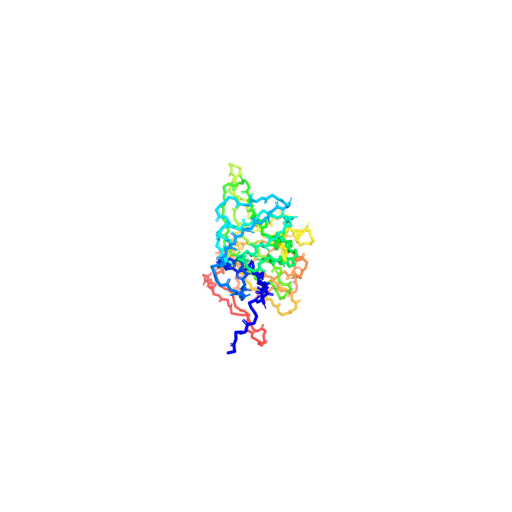. GLN A 1 102 ? -4.750 -6.404 -1.020 1.00 92.62 102 GLN A O 1
ATOM 746 N N . PRO A 1 103 ? -4.677 -7.660 -2.882 1.00 89.44 103 PRO A N 1
ATOM 747 C CA . PRO A 1 103 ? -5.830 -8.489 -2.511 1.00 89.44 103 PRO A CA 1
ATOM 748 C C . PRO A 1 103 ? -5.705 -9.218 -1.162 1.00 89.44 103 PRO A C 1
ATOM 750 O O . PRO A 1 103 ? -6.717 -9.526 -0.540 1.00 89.44 103 PRO A O 1
ATOM 753 N N . ASP A 1 104 ? -4.482 -9.481 -0.696 1.00 87.56 104 ASP A N 1
ATOM 754 C CA . ASP A 1 104 ? -4.185 -10.104 0.602 1.00 87.56 104 ASP A CA 1
ATOM 755 C C . ASP A 1 104 ? -4.198 -9.107 1.783 1.00 87.56 104 ASP A C 1
ATOM 757 O O . ASP A 1 104 ? -3.890 -9.468 2.920 1.00 87.56 104 ASP A O 1
ATOM 761 N N . GLY A 1 105 ? -4.556 -7.846 1.525 1.00 88.31 105 GLY A N 1
ATOM 762 C CA . GLY A 1 105 ? -4.605 -6.775 2.515 1.00 88.31 105 GLY A CA 1
ATOM 763 C C . GLY A 1 105 ? -3.256 -6.112 2.792 1.00 88.31 105 GLY A C 1
ATOM 764 O O . GLY A 1 105 ? -3.198 -5.215 3.632 1.00 88.31 105 GLY A O 1
ATOM 765 N N . LYS A 1 106 ? -2.175 -6.512 2.110 1.00 90.56 106 LYS A N 1
ATOM 766 C CA . LYS A 1 106 ? -0.892 -5.805 2.180 1.00 90.56 106 LYS A CA 1
ATOM 767 C C . LYS A 1 106 ? -0.962 -4.463 1.457 1.00 90.56 106 LYS A C 1
ATOM 769 O O . LYS A 1 106 ? -1.767 -4.263 0.548 1.00 90.56 106 LYS A O 1
ATOM 774 N N . LEU A 1 107 ? -0.092 -3.538 1.843 1.00 92.38 107 LEU A N 1
ATOM 775 C CA . LEU A 1 107 ? -0.025 -2.195 1.265 1.00 92.38 107 LEU A CA 1
ATOM 776 C C . LEU A 1 107 ? 1.324 -1.988 0.600 1.00 92.38 107 LEU A C 1
ATOM 778 O O . LEU A 1 107 ? 2.349 -2.246 1.214 1.00 92.38 107 LEU A O 1
ATOM 782 N N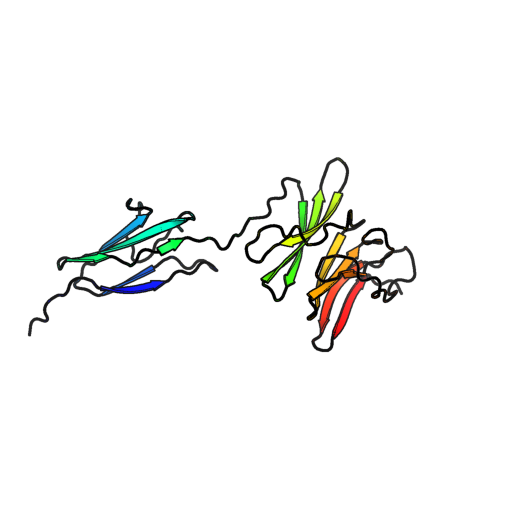 . ILE A 1 108 ? 1.344 -1.472 -0.620 1.00 92.31 108 ILE A N 1
ATOM 783 C CA . ILE A 1 108 ? 2.569 -1.031 -1.286 1.00 92.31 108 ILE A CA 1
ATOM 784 C C . ILE A 1 108 ? 2.603 0.484 -1.235 1.00 92.31 108 ILE A C 1
ATOM 786 O O . ILE A 1 108 ? 1.636 1.132 -1.625 1.00 92.31 108 ILE A O 1
ATOM 790 N N . ILE A 1 109 ? 3.711 1.039 -0.761 1.00 90.69 109 ILE A N 1
ATOM 791 C CA . ILE A 1 109 ? 3.884 2.472 -0.547 1.00 90.69 109 ILE A CA 1
ATOM 792 C C . ILE A 1 109 ? 5.156 2.912 -1.255 1.00 90.69 109 ILE A C 1
ATOM 794 O O . ILE A 1 109 ? 6.211 2.304 -1.072 1.00 90.69 109 ILE A O 1
ATOM 798 N N . SER A 1 110 ? 5.070 3.993 -2.025 1.00 90.62 110 SER A N 1
ATOM 799 C CA . SER A 1 110 ? 6.248 4.683 -2.546 1.00 90.62 110 SER A CA 1
ATOM 800 C C . SER A 1 110 ? 6.372 6.085 -1.968 1.00 90.62 110 SER A C 1
ATOM 802 O O . SER A 1 110 ? 5.384 6.723 -1.592 1.00 90.62 110 SER A O 1
ATOM 804 N N . GLY A 1 111 ? 7.590 6.608 -1.948 1.00 88.62 111 GLY A N 1
ATOM 805 C CA . GLY A 1 111 ? 7.813 7.975 -1.518 1.00 88.62 111 GLY A CA 1
ATOM 806 C C . GLY A 1 111 ? 9.253 8.427 -1.641 1.00 88.62 111 GLY A C 1
ATOM 807 O O . GLY A 1 111 ? 10.091 7.783 -2.276 1.00 88.62 111 GLY A O 1
ATOM 808 N N . VAL A 1 112 ? 9.499 9.585 -1.037 1.00 86.44 112 VAL A N 1
ATOM 809 C CA . VAL A 1 112 ? 10.809 10.225 -0.984 1.00 86.44 112 VAL A CA 1
ATOM 810 C C . VAL A 1 112 ? 11.173 10.451 0.471 1.00 86.44 112 VAL A C 1
ATOM 812 O O . VAL A 1 112 ? 10.403 11.047 1.225 1.00 86.44 112 VAL A O 1
ATOM 815 N N . ALA A 1 113 ? 12.349 9.974 0.852 1.00 85.62 113 ALA A N 1
ATOM 816 C CA . ALA A 1 113 ? 13.021 10.322 2.087 1.00 85.62 113 ALA A CA 1
ATOM 817 C C . ALA A 1 113 ? 14.074 11.386 1.772 1.00 85.62 113 ALA A C 1
ATOM 819 O O . ALA A 1 113 ? 15.045 11.116 1.070 1.00 85.62 113 ALA A O 1
ATOM 820 N N . GLN A 1 114 ? 13.874 12.600 2.270 1.00 85.25 114 GLN A N 1
ATOM 821 C CA . GLN A 1 114 ? 14.777 13.720 2.046 1.00 85.25 114 GLN A CA 1
ATOM 822 C C . GLN A 1 114 ? 15.903 13.681 3.076 1.00 85.25 114 GLN A C 1
ATOM 824 O O . GLN A 1 114 ? 15.671 13.548 4.282 1.00 85.25 114 GLN A O 1
ATOM 829 N N . SER A 1 115 ? 17.136 13.837 2.607 1.00 81.06 115 SER A N 1
ATOM 830 C CA . SER A 1 115 ? 18.312 13.934 3.465 1.00 81.06 115 SER A CA 1
ATOM 831 C C . SER A 1 115 ? 19.253 15.027 2.968 1.00 81.06 115 SER A C 1
ATOM 833 O O . SER A 1 115 ? 19.202 15.434 1.809 1.00 81.06 115 SER A O 1
ATOM 835 N N . SER A 1 116 ? 20.147 15.500 3.837 1.00 79.75 116 SER A N 1
ATOM 836 C CA . SER A 1 116 ? 21.190 16.458 3.448 1.00 79.75 116 SER A CA 1
ATOM 837 C C . SER A 1 116 ? 22.159 15.899 2.398 1.00 79.75 116 SER A C 1
ATOM 839 O O . SER A 1 116 ? 22.794 16.679 1.696 1.00 79.75 116 SER A O 1
ATOM 841 N N . GLY A 1 117 ? 22.263 14.570 2.277 1.00 82.19 117 GLY A N 1
ATOM 842 C CA . GLY A 1 117 ? 23.075 13.878 1.273 1.00 82.19 117 GLY A CA 1
ATOM 843 C C . GLY A 1 117 ? 22.349 13.588 -0.045 1.00 82.19 117 GLY A C 1
ATOM 844 O O . GLY A 1 117 ? 22.941 12.964 -0.921 1.00 82.19 117 GLY A O 1
ATOM 845 N N . GLY A 1 118 ? 21.091 14.019 -0.188 1.00 83.12 118 GLY A N 1
ATOM 846 C CA . GLY A 1 118 ? 20.243 13.753 -1.351 1.00 83.12 118 GLY A CA 1
ATOM 847 C C . GLY A 1 118 ? 18.943 13.027 -0.999 1.00 83.12 118 GLY A C 1
ATOM 848 O O . GLY A 1 118 ? 18.768 12.507 0.107 1.00 83.12 118 GLY A O 1
ATOM 849 N N . ASP A 1 119 ? 18.020 13.015 -1.956 1.00 85.69 119 ASP A N 1
ATOM 850 C CA . ASP A 1 119 ? 16.735 12.329 -1.834 1.00 85.69 119 ASP A CA 1
ATOM 851 C C . ASP A 1 119 ? 16.897 10.823 -2.083 1.00 85.69 119 ASP A C 1
ATOM 853 O O . ASP A 1 119 ? 17.463 10.398 -3.092 1.00 85.69 119 ASP A O 1
ATOM 857 N N . THR A 1 120 ? 16.341 10.017 -1.182 1.00 85.69 120 THR A N 1
ATOM 858 C CA . THR A 1 120 ? 16.243 8.563 -1.318 1.00 85.69 120 THR A CA 1
ATOM 859 C C . THR A 1 120 ? 14.820 8.193 -1.712 1.00 85.69 120 THR A C 1
ATOM 861 O O . THR A 1 120 ? 13.867 8.429 -0.965 1.00 85.69 120 THR A O 1
ATOM 864 N N . TYR A 1 121 ? 14.665 7.580 -2.881 1.00 88.19 121 TYR A N 1
ATOM 865 C CA . TYR A 1 121 ? 13.387 7.052 -3.349 1.00 88.19 121 TYR A CA 1
ATOM 866 C C . TYR A 1 121 ? 13.176 5.643 -2.810 1.00 88.19 121 TYR A C 1
ATOM 868 O O . TYR A 1 121 ? 14.060 4.793 -2.926 1.00 88.19 121 TYR A O 1
ATOM 876 N N . TYR A 1 122 ? 11.998 5.385 -2.249 1.00 86.00 122 TYR A N 1
ATOM 877 C CA . TYR A 1 122 ? 11.664 4.079 -1.695 1.00 86.00 122 TYR A CA 1
ATOM 878 C C . TYR A 1 122 ? 10.370 3.523 -2.282 1.00 86.00 122 TYR A C 1
ATOM 880 O O . TYR A 1 122 ? 9.456 4.261 -2.656 1.00 86.00 122 TYR A O 1
ATOM 888 N N . LEU A 1 123 ? 10.313 2.194 -2.312 1.00 89.25 123 LEU A N 1
ATOM 889 C CA . LEU A 1 123 ? 9.115 1.395 -2.506 1.00 89.25 123 LEU A CA 1
ATOM 890 C C . LEU A 1 123 ? 9.162 0.286 -1.458 1.00 89.25 123 LEU A C 1
ATOM 892 O O . LEU A 1 123 ? 10.099 -0.515 -1.445 1.00 89.25 123 LEU A O 1
ATOM 896 N N . ILE A 1 124 ? 8.182 0.271 -0.568 1.00 88.81 124 ILE A N 1
ATOM 897 C CA . ILE A 1 124 ? 8.089 -0.693 0.526 1.00 88.81 124 ILE A CA 1
ATOM 898 C C . ILE A 1 124 ? 6.737 -1.388 0.481 1.00 88.81 124 ILE A C 1
ATOM 900 O O . ILE A 1 124 ? 5.768 -0.845 -0.057 1.00 88.81 124 ILE A O 1
ATOM 904 N N . ARG A 1 125 ? 6.668 -2.574 1.084 1.00 91.50 125 ARG A N 1
ATOM 905 C CA . ARG A 1 125 ? 5.404 -3.248 1.358 1.00 91.50 125 ARG A CA 1
ATOM 906 C C . ARG A 1 125 ? 5.181 -3.345 2.859 1.00 91.50 125 ARG A C 1
ATOM 908 O O . ARG A 1 125 ? 6.106 -3.651 3.603 1.00 91.50 125 ARG A O 1
ATOM 915 N N . LEU A 1 126 ? 3.950 -3.100 3.283 1.00 89.38 126 LEU A N 1
ATOM 916 C CA . LEU A 1 126 ? 3.465 -3.361 4.627 1.00 89.38 126 LEU A CA 1
ATOM 917 C C . LEU A 1 126 ? 2.581 -4.602 4.614 1.00 89.38 126 LEU A C 1
ATOM 919 O O . LEU A 1 126 ? 1.795 -4.811 3.689 1.00 89.38 126 LEU A O 1
ATOM 923 N N . ASN A 1 127 ? 2.683 -5.400 5.666 1.00 88.56 127 ASN A N 1
ATOM 924 C CA . ASN A 1 127 ? 1.734 -6.452 5.982 1.00 88.56 127 ASN A CA 1
ATOM 925 C C . ASN A 1 127 ? 0.351 -5.852 6.295 1.00 88.56 127 ASN A C 1
ATOM 927 O O . ASN A 1 127 ? 0.225 -4.669 6.613 1.00 88.56 127 ASN A O 1
ATOM 931 N N . SER A 1 128 ? -0.696 -6.678 6.271 1.00 85.31 128 SER A N 1
ATOM 932 C CA . SER A 1 128 ? -2.068 -6.254 6.605 1.00 85.31 128 SER A CA 1
ATOM 933 C C . SER A 1 128 ? -2.236 -5.752 8.045 1.00 85.31 128 SER A C 1
ATOM 935 O O . SER A 1 128 ? -3.215 -5.083 8.362 1.00 85.31 128 SER A O 1
ATOM 937 N N . ASN A 1 129 ? -1.261 -6.041 8.910 1.00 74.38 129 ASN A N 1
ATOM 938 C CA . ASN A 1 129 ? -1.139 -5.523 10.271 1.00 74.38 129 ASN A CA 1
ATOM 939 C C . ASN A 1 129 ? -0.181 -4.316 10.372 1.00 74.38 129 ASN A C 1
ATOM 941 O O . ASN A 1 129 ? 0.407 -4.105 11.431 1.00 74.38 129 ASN A O 1
ATOM 945 N N . GLY A 1 130 ? 0.079 -3.613 9.264 1.00 77.69 130 GLY A N 1
ATOM 946 C CA . GLY A 1 130 ? 0.878 -2.384 9.209 1.00 77.69 130 GLY A CA 1
ATOM 947 C C . GLY A 1 130 ? 2.391 -2.555 9.372 1.00 77.69 130 GLY A C 1
ATOM 948 O O . GLY A 1 130 ? 3.137 -1.621 9.090 1.00 77.69 130 GLY A O 1
ATOM 949 N N . THR A 1 131 ? 2.873 -3.731 9.778 1.00 81.50 131 THR A N 1
ATOM 950 C CA . THR A 1 131 ? 4.314 -3.989 9.934 1.00 81.50 131 THR A CA 1
ATOM 951 C C . THR A 1 131 ? 5.029 -4.055 8.583 1.00 81.50 131 THR A C 1
ATOM 953 O O . THR A 1 131 ? 4.431 -4.443 7.582 1.00 81.50 131 THR A O 1
ATOM 956 N N . SER A 1 132 ? 6.320 -3.719 8.538 1.00 84.62 132 SER A N 1
ATOM 957 C CA . SER A 1 132 ? 7.125 -3.839 7.313 1.00 84.62 132 SER A CA 1
ATOM 958 C C . SER A 1 132 ? 7.199 -5.288 6.826 1.00 84.62 132 SER A C 1
ATOM 960 O O . SER A 1 132 ? 7.492 -6.194 7.608 1.00 84.62 132 SER A O 1
ATOM 962 N N . ASP A 1 133 ? 6.998 -5.512 5.532 1.00 89.44 133 ASP A N 1
ATOM 963 C CA . ASP A 1 133 ? 7.241 -6.799 4.892 1.00 89.44 133 ASP A CA 1
ATOM 964 C C . ASP A 1 133 ? 8.662 -6.838 4.313 1.00 89.44 133 ASP A C 1
ATOM 966 O O . ASP A 1 133 ? 8.907 -6.423 3.180 1.00 89.44 133 ASP A O 1
ATOM 970 N N . SER A 1 134 ? 9.604 -7.370 5.094 1.00 85.88 134 SER A N 1
ATOM 971 C CA . SER A 1 134 ? 11.016 -7.491 4.709 1.00 85.88 134 SER A CA 1
ATOM 972 C C . SER A 1 134 ? 11.280 -8.484 3.573 1.00 85.88 134 SER A C 1
ATOM 974 O O . SER A 1 134 ? 12.378 -8.485 3.017 1.00 85.88 134 SER A O 1
ATOM 976 N N . SER A 1 135 ? 10.302 -9.325 3.212 1.00 88.62 135 SER A N 1
ATOM 977 C CA . SER A 1 135 ? 10.425 -10.223 2.058 1.00 88.62 135 SER A CA 1
ATOM 978 C C . SER A 1 135 ? 10.270 -9.483 0.732 1.00 88.62 135 SER A C 1
ATOM 980 O O . SER A 1 135 ? 10.738 -9.965 -0.297 1.00 88.62 135 SER A O 1
ATOM 982 N N . PHE A 1 136 ? 9.634 -8.310 0.754 1.00 88.38 136 PHE A N 1
ATOM 983 C CA . PHE A 1 136 ? 9.425 -7.501 -0.431 1.00 88.38 136 PHE A CA 1
ATOM 984 C C . PHE A 1 136 ? 10.636 -6.612 -0.696 1.00 88.38 136 PHE A C 1
ATOM 986 O O . PHE A 1 136 ? 11.089 -5.883 0.187 1.00 88.38 136 PHE A O 1
ATOM 993 N N . ASN A 1 137 ? 11.113 -6.611 -1.941 1.00 75.31 137 ASN A N 1
ATOM 994 C CA . ASN A 1 137 ? 12.105 -5.649 -2.426 1.00 75.31 137 ASN A CA 1
ATOM 995 C C . ASN A 1 137 ? 13.494 -5.726 -1.762 1.00 75.31 137 ASN A C 1
ATOM 997 O O . ASN A 1 137 ? 14.319 -4.836 -1.962 1.00 75.31 137 ASN A O 1
ATOM 1001 N N . SER A 1 138 ? 13.797 -6.803 -1.031 1.00 66.50 138 SER A N 1
ATOM 1002 C CA . SER A 1 138 ? 15.105 -7.041 -0.393 1.00 66.50 138 SER A CA 1
ATOM 1003 C C . SER A 1 138 ? 16.287 -7.053 -1.377 1.00 66.50 138 SER A C 1
ATOM 1005 O O . SER A 1 138 ? 17.439 -6.949 -0.962 1.00 66.50 138 SER A O 1
ATOM 1007 N N . HIS A 1 139 ? 15.999 -7.122 -2.680 1.00 61.88 139 HIS A N 1
ATOM 1008 C CA . HIS A 1 139 ? 16.964 -7.182 -3.776 1.00 61.88 139 HIS A CA 1
ATOM 1009 C C . HIS A 1 139 ? 16.985 -5.931 -4.672 1.00 61.88 139 HIS A C 1
ATOM 1011 O O . HIS A 1 139 ? 17.766 -5.903 -5.622 1.00 61.88 139 HIS A O 1
ATOM 1017 N N . ILE A 1 140 ? 16.155 -4.904 -4.424 1.00 62.72 140 ILE A N 1
ATOM 1018 C CA . ILE A 1 140 ? 16.208 -3.648 -5.194 1.00 62.72 140 ILE A CA 1
ATOM 1019 C C . ILE A 1 140 ? 16.917 -2.587 -4.349 1.00 62.72 140 ILE A C 1
ATOM 1021 O O . ILE A 1 140 ? 16.303 -1.984 -3.469 1.00 62.72 140 ILE A O 1
ATOM 1025 N N . PRO A 1 141 ? 18.208 -2.328 -4.611 1.00 53.31 141 PRO A N 1
ATOM 1026 C CA . PRO A 1 141 ? 19.001 -1.442 -3.769 1.00 53.31 141 PRO A CA 1
ATOM 1027 C C . PRO A 1 141 ? 18.622 0.036 -3.927 1.00 53.31 141 PRO A C 1
ATOM 1029 O O . PRO A 1 141 ? 18.885 0.823 -3.022 1.00 53.31 141 PRO A O 1
ATOM 1032 N N . SER A 1 142 ? 18.016 0.437 -5.052 1.00 66.19 142 SER A N 1
ATOM 1033 C CA . SER A 1 142 ? 17.560 1.814 -5.254 1.00 66.19 142 SER A CA 1
ATOM 1034 C C . SER A 1 142 ? 16.658 1.976 -6.480 1.00 66.19 142 SER A C 1
ATOM 1036 O O . SER A 1 142 ? 16.847 1.344 -7.523 1.00 66.19 142 SER A O 1
ATOM 1038 N N . PHE A 1 143 ? 15.691 2.884 -6.356 1.00 79.94 143 PHE A N 1
ATOM 1039 C CA . PHE A 1 143 ? 15.071 3.554 -7.494 1.00 79.94 143 PHE A CA 1
ATOM 1040 C C . PHE A 1 143 ? 15.851 4.840 -7.751 1.00 79.94 143 PHE A C 1
ATOM 1042 O O . PHE A 1 143 ? 16.188 5.559 -6.812 1.00 79.94 143 PHE A O 1
ATOM 1049 N N . ASN A 1 144 ? 16.134 5.153 -9.015 1.00 87.06 144 ASN A N 1
ATOM 1050 C CA . ASN A 1 144 ? 16.848 6.386 -9.361 1.00 87.06 144 ASN A CA 1
ATOM 1051 C C . ASN A 1 144 ? 15.914 7.588 -9.561 1.00 87.06 144 ASN A C 1
ATOM 1053 O O . ASN A 1 144 ? 16.313 8.608 -10.121 1.00 87.06 144 ASN A O 1
ATOM 1057 N N . GLY A 1 145 ? 14.662 7.441 -9.148 1.00 89.56 145 GLY A N 1
ATOM 1058 C CA . GLY A 1 145 ? 13.623 8.418 -9.358 1.00 89.56 145 GLY A CA 1
ATOM 1059 C C . GLY A 1 145 ? 12.326 8.010 -8.680 1.00 89.56 145 GLY A C 1
ATOM 1060 O O . GLY A 1 145 ? 12.186 6.908 -8.144 1.00 89.56 145 GLY A O 1
ATOM 1061 N N . VAL A 1 146 ? 11.374 8.932 -8.679 1.00 89.81 146 VAL A N 1
ATOM 1062 C CA . VAL A 1 146 ? 10.139 8.789 -7.915 1.00 89.81 146 VAL A CA 1
ATOM 1063 C C . VAL A 1 146 ? 9.122 7.921 -8.646 1.00 89.81 146 VAL A C 1
ATOM 1065 O O . VAL A 1 146 ? 8.828 8.146 -9.820 1.00 89.81 146 VAL A O 1
ATOM 1068 N N . VAL A 1 147 ? 8.524 6.976 -7.923 1.00 93.88 147 VAL A N 1
ATOM 1069 C CA . VAL A 1 147 ? 7.322 6.255 -8.358 1.00 93.88 147 VAL A CA 1
ATOM 1070 C C . VAL A 1 147 ? 6.099 7.096 -7.989 1.00 93.88 147 VAL A C 1
ATOM 1072 O O . VAL A 1 147 ? 5.879 7.387 -6.813 1.00 93.88 147 VAL A O 1
ATOM 1075 N N . LEU A 1 148 ? 5.331 7.510 -8.994 1.00 94.88 148 LEU A N 1
ATOM 1076 C CA . LEU A 1 148 ? 4.149 8.371 -8.883 1.00 94.88 148 LEU A CA 1
ATOM 1077 C C . LEU A 1 148 ? 2.835 7.586 -8.962 1.00 94.88 148 LEU A C 1
ATOM 1079 O O . LEU A 1 148 ? 1.829 8.036 -8.425 1.00 94.88 148 LEU A O 1
ATOM 1083 N N . ALA A 1 149 ? 2.846 6.422 -9.611 1.00 96.00 149 ALA A N 1
ATOM 1084 C CA . ALA A 1 149 ? 1.675 5.585 -9.819 1.00 96.00 149 ALA A CA 1
ATOM 1085 C C . ALA A 1 149 ? 1.987 4.120 -9.506 1.00 96.00 149 ALA A C 1
ATOM 1087 O O . ALA A 1 149 ? 3.060 3.613 -9.841 1.00 96.00 149 ALA A O 1
ATOM 1088 N N . LEU A 1 150 ? 1.019 3.442 -8.894 1.00 96.69 150 LEU A N 1
ATOM 1089 C CA . LEU A 1 150 ? 1.045 2.014 -8.606 1.00 96.69 150 LEU A CA 1
ATOM 1090 C C . LEU A 1 150 ? -0.259 1.389 -9.092 1.00 96.69 150 LEU A C 1
ATOM 1092 O O . LEU A 1 150 ? -1.327 1.965 -8.897 1.00 96.69 150 LEU A O 1
ATOM 1096 N N . ALA A 1 151 ? -0.177 0.198 -9.677 1.00 96.62 151 ALA A N 1
ATOM 1097 C CA . ALA A 1 151 ? -1.346 -0.637 -9.920 1.00 96.62 151 ALA A CA 1
ATOM 1098 C C . ALA A 1 151 ? -1.011 -2.103 -9.638 1.00 96.62 151 ALA A C 1
ATOM 1100 O O . ALA A 1 151 ? 0.024 -2.605 -10.073 1.00 96.62 151 ALA A O 1
ATOM 1101 N N . VAL A 1 152 ? -1.882 -2.790 -8.901 1.00 95.75 152 VAL A N 1
ATOM 1102 C CA . VAL A 1 152 ? -1.708 -4.205 -8.552 1.00 95.75 152 VAL A CA 1
ATOM 1103 C C . VAL A 1 152 ? -2.488 -5.054 -9.548 1.00 95.75 152 VAL A C 1
ATOM 1105 O O . VAL A 1 152 ? -3.660 -4.794 -9.813 1.00 95.75 152 VAL A O 1
ATOM 1108 N N . GLN A 1 153 ? -1.827 -6.054 -10.119 1.00 94.94 153 GLN A N 1
ATOM 1109 C CA . GLN A 1 153 ? -2.438 -7.032 -11.010 1.00 94.94 153 GLN A CA 1
ATOM 1110 C C . GLN A 1 153 ? -3.013 -8.211 -10.208 1.00 94.94 153 GLN A C 1
ATOM 1112 O O . GLN A 1 153 ? -2.605 -8.474 -9.076 1.00 94.94 153 GLN A O 1
ATOM 1117 N N . LEU A 1 154 ? -3.963 -8.944 -10.802 1.00 91.12 154 LEU A N 1
ATOM 1118 C CA . LEU A 1 154 ? -4.622 -10.092 -10.158 1.00 91.12 154 LEU A CA 1
ATOM 1119 C C . LEU A 1 154 ? -3.656 -11.235 -9.806 1.00 91.12 154 LEU A C 1
ATOM 1121 O O . LEU A 1 154 ? -3.916 -11.985 -8.872 1.00 91.12 154 LEU A O 1
ATOM 1125 N N . ASP A 1 155 ? -2.542 -11.355 -10.527 1.00 92.50 155 ASP A N 1
ATOM 1126 C CA . ASP A 1 155 ? -1.480 -12.337 -10.275 1.00 92.50 155 ASP A CA 1
ATOM 1127 C C . ASP A 1 155 ? -0.511 -11.912 -9.151 1.00 92.50 155 ASP A C 1
ATOM 1129 O O . ASP A 1 155 ? 0.488 -12.583 -8.897 1.00 92.50 155 ASP A O 1
ATOM 1133 N N . GLY A 1 156 ? -0.787 -10.792 -8.477 1.00 92.44 156 GLY A N 1
ATOM 1134 C CA . GLY A 1 156 ? 0.042 -10.248 -7.404 1.00 92.44 156 GLY A CA 1
ATOM 1135 C C . GLY A 1 156 ? 1.234 -9.421 -7.888 1.00 92.44 156 GLY A C 1
ATOM 1136 O O . GLY A 1 156 ? 1.946 -8.861 -7.051 1.00 92.44 156 GLY A O 1
ATOM 1137 N N . LYS A 1 157 ? 1.448 -9.296 -9.206 1.00 95.62 157 LYS A N 1
ATOM 1138 C CA . LYS A 1 157 ? 2.455 -8.389 -9.765 1.00 95.62 157 LYS A CA 1
ATOM 1139 C C . LYS A 1 157 ? 2.044 -6.933 -9.596 1.00 95.62 157 LYS A C 1
ATOM 1141 O O . LYS A 1 157 ? 0.871 -6.596 -9.433 1.00 95.62 157 LYS A O 1
ATOM 1146 N N . VAL A 1 158 ? 3.031 -6.050 -9.659 1.00 95.81 158 VAL A N 1
ATOM 1147 C CA . VAL A 1 158 ? 2.859 -4.629 -9.354 1.00 95.81 158 VAL A CA 1
ATOM 1148 C C . VAL A 1 158 ? 3.414 -3.806 -10.499 1.00 95.81 158 VAL A C 1
ATOM 1150 O O . VAL A 1 158 ? 4.601 -3.871 -10.800 1.00 95.81 158 VAL A O 1
ATOM 1153 N N . LEU A 1 159 ? 2.572 -3.011 -11.143 1.00 96.75 159 LEU A N 1
ATOM 1154 C CA . LEU A 1 159 ? 3.013 -2.003 -12.096 1.00 96.75 159 LEU A CA 1
ATOM 1155 C C . LEU A 1 159 ? 3.433 -0.750 -11.342 1.00 96.75 159 LEU A C 1
ATOM 1157 O O . LEU A 1 159 ? 2.709 -0.270 -10.468 1.00 96.75 159 LEU A O 1
ATOM 1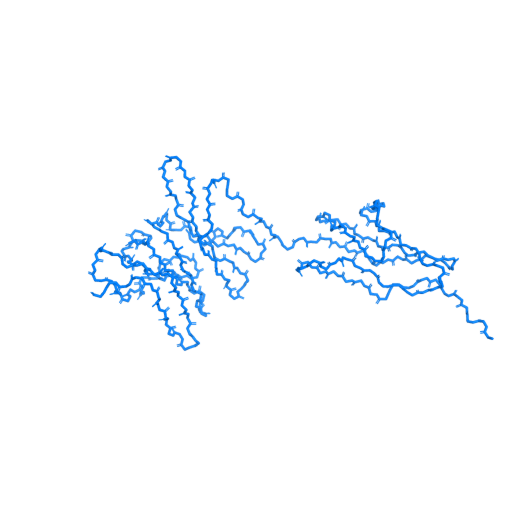161 N N . ILE A 1 160 ? 4.590 -0.219 -11.719 1.00 95.31 160 ILE A N 1
ATOM 1162 C CA . ILE A 1 160 ? 5.132 1.019 -11.175 1.00 95.31 160 ILE A CA 1
ATOM 1163 C C . ILE A 1 160 ? 5.313 2.030 -12.302 1.00 95.31 160 ILE A C 1
ATOM 1165 O O . ILE A 1 160 ? 5.888 1.725 -13.348 1.00 95.31 160 ILE A O 1
ATOM 1169 N N . GLY A 1 161 ? 4.802 3.235 -12.081 1.00 94.56 161 GLY A N 1
ATOM 1170 C CA . GLY A 1 161 ? 4.866 4.356 -13.008 1.00 94.56 161 GLY A CA 1
ATOM 1171 C C . GLY A 1 161 ? 5.484 5.567 -12.327 1.00 94.56 161 GLY A C 1
ATOM 1172 O O . GLY A 1 161 ? 5.211 5.808 -11.152 1.00 94.56 161 GLY A O 1
ATOM 1173 N N . GLY A 1 162 ? 6.335 6.326 -13.009 1.00 93.50 162 GLY A N 1
ATOM 1174 C CA . GLY A 1 162 ? 6.909 7.526 -12.412 1.00 93.50 162 GLY A CA 1
ATOM 1175 C C . GLY A 1 162 ? 7.947 8.230 -13.266 1.00 93.50 162 GLY A C 1
ATOM 1176 O O . GLY A 1 162 ? 7.982 8.073 -14.483 1.00 93.50 162 GLY A O 1
ATOM 1177 N N . ASN A 1 163 ? 8.796 9.008 -12.598 1.00 90.69 163 ASN A N 1
ATOM 1178 C CA . ASN A 1 163 ? 9.940 9.679 -13.201 1.00 90.69 163 ASN A CA 1
ATOM 1179 C C . ASN A 1 163 ? 11.220 8.969 -12.755 1.00 90.69 163 ASN A C 1
ATOM 1181 O O . ASN A 1 163 ? 11.889 9.410 -11.823 1.00 90.69 163 ASN A O 1
ATOM 1185 N N . PHE A 1 164 ? 11.503 7.834 -13.386 1.00 89.69 164 PHE A N 1
ATOM 1186 C CA . PHE A 1 164 ? 12.711 7.037 -13.193 1.00 89.69 164 PHE A CA 1
ATOM 1187 C C . PHE A 1 164 ? 13.196 6.517 -14.550 1.00 89.69 164 PHE A C 1
ATOM 1189 O O . PHE A 1 164 ? 12.432 6.432 -15.514 1.00 89.69 164 PHE A O 1
ATOM 1196 N N . SER A 1 165 ? 14.475 6.161 -14.630 1.00 89.25 165 SER A N 1
ATOM 1197 C CA . SER A 1 165 ? 15.062 5.562 -15.838 1.00 89.25 165 SER A CA 1
ATOM 1198 C C . SER A 1 165 ? 15.645 4.174 -15.602 1.00 89.25 165 SER A C 1
ATOM 1200 O O . SER A 1 165 ? 15.988 3.483 -16.565 1.00 89.25 165 SER A O 1
ATOM 1202 N N . HIS A 1 166 ? 15.742 3.752 -14.339 1.00 89.00 166 HIS A N 1
ATOM 1203 C CA . HIS A 1 166 ? 16.229 2.438 -13.956 1.00 89.00 166 HIS A CA 1
ATOM 1204 C C . HIS A 1 166 ? 15.427 1.869 -12.788 1.00 89.00 166 HIS A C 1
ATOM 1206 O O . HIS A 1 166 ? 15.002 2.594 -11.889 1.00 89.00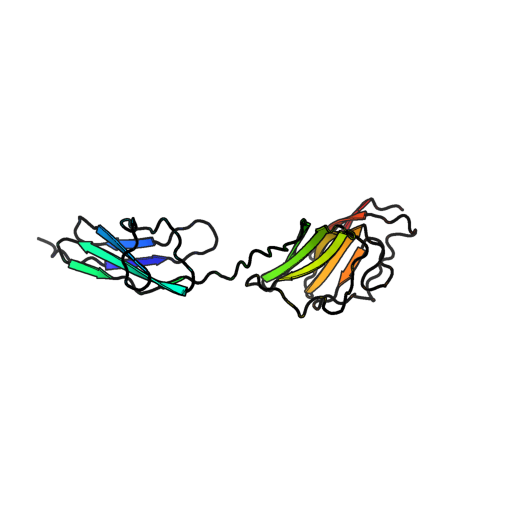 166 HIS A O 1
ATOM 1212 N N . VAL A 1 167 ? 15.287 0.548 -12.789 1.00 88.69 167 VAL A N 1
ATOM 1213 C CA . VAL A 1 167 ? 14.759 -0.242 -11.676 1.00 88.69 167 VAL A CA 1
ATOM 1214 C C . VAL A 1 167 ? 15.720 -1.404 -11.473 1.00 88.69 167 VAL A C 1
ATOM 1216 O O . VAL A 1 167 ? 16.041 -2.094 -12.436 1.00 88.69 167 VAL A O 1
ATOM 1219 N N . ALA A 1 168 ? 16.231 -1.582 -10.252 1.00 86.38 168 ALA A N 1
ATOM 1220 C CA . ALA A 1 168 ? 17.228 -2.614 -9.938 1.00 86.38 168 ALA A CA 1
ATOM 1221 C C . ALA A 1 168 ? 18.456 -2.599 -10.885 1.00 86.38 168 ALA A C 1
ATOM 1223 O O . ALA A 1 168 ? 18.958 -3.638 -11.299 1.00 86.38 168 ALA A O 1
ATOM 1224 N N . GLY A 1 169 ? 18.912 -1.406 -11.288 1.00 86.62 169 GLY A N 1
ATOM 1225 C CA . GLY A 1 169 ? 20.027 -1.235 -12.232 1.00 86.62 169 GLY A CA 1
ATOM 1226 C C . GLY A 1 169 ? 19.690 -1.512 -13.706 1.00 86.62 169 GLY A C 1
ATOM 1227 O O . GLY A 1 169 ? 20.497 -1.207 -14.582 1.00 86.62 169 GLY A O 1
ATOM 1228 N N . VAL A 1 170 ? 18.491 -2.012 -14.014 1.00 88.81 170 VAL A N 1
ATOM 1229 C CA . VAL A 1 170 ? 18.041 -2.286 -15.384 1.00 88.81 170 VAL A CA 1
ATOM 1230 C C . VAL A 1 170 ? 17.280 -1.083 -15.938 1.00 88.81 170 VAL A C 1
ATOM 1232 O O . VAL A 1 170 ? 16.424 -0.510 -15.264 1.00 88.81 170 VAL A O 1
ATOM 1235 N N . LYS A 1 171 ? 17.558 -0.706 -17.193 1.00 88.81 171 LYS A N 1
ATOM 1236 C CA . LYS A 1 171 ? 16.854 0.391 -17.876 1.00 88.81 171 LYS A CA 1
ATOM 1237 C C . LYS A 1 171 ? 15.352 0.115 -17.962 1.00 88.81 171 LYS A C 1
ATOM 1239 O O . LYS A 1 171 ? 14.916 -0.865 -18.575 1.00 88.81 171 LYS A O 1
ATOM 1244 N N . ARG A 1 172 ? 14.577 1.022 -17.375 1.00 89.56 172 ARG A N 1
ATOM 1245 C CA . ARG A 1 172 ? 13.115 1.085 -17.414 1.00 89.56 172 ARG A CA 1
ATOM 1246 C C . ARG A 1 172 ? 12.733 2.555 -17.371 1.00 89.56 172 ARG A C 1
ATOM 1248 O O . ARG A 1 172 ? 12.921 3.213 -16.356 1.00 89.56 172 ARG A O 1
ATOM 1255 N N . PHE A 1 173 ? 12.259 3.083 -18.489 1.00 89.12 173 PHE A N 1
ATOM 1256 C CA . PHE A 1 173 ? 11.885 4.489 -18.582 1.00 89.12 173 PHE A CA 1
ATOM 1257 C C . PHE A 1 173 ? 10.447 4.637 -18.119 1.00 89.12 173 PHE A C 1
ATOM 1259 O O . PHE A 1 173 ? 9.555 4.134 -18.789 1.00 89.12 173 PHE A O 1
ATOM 1266 N N . GLY A 1 174 ? 10.239 5.243 -16.954 1.00 90.44 174 GLY A N 1
ATOM 1267 C CA . GLY A 1 174 ? 8.938 5.659 -16.427 1.00 90.44 174 GLY A CA 1
ATOM 1268 C C . GLY A 1 174 ? 7.897 4.567 -16.153 1.00 90.44 174 GLY A C 1
ATOM 1269 O O . GLY A 1 174 ? 6.941 4.844 -15.441 1.00 90.44 174 GLY A O 1
ATOM 1270 N N . LEU A 1 175 ? 8.062 3.345 -16.665 1.00 92.69 175 LEU A N 1
ATOM 1271 C CA . LEU A 1 175 ? 7.171 2.207 -16.477 1.00 92.69 175 LEU A CA 1
ATOM 1272 C C . LEU A 1 175 ? 7.979 0.922 -16.275 1.00 92.69 175 LEU A C 1
ATOM 1274 O O . LEU A 1 175 ? 8.865 0.591 -17.067 1.00 92.69 175 LEU A O 1
ATOM 1278 N N . ALA A 1 176 ? 7.627 0.169 -15.240 1.00 93.69 176 ALA A N 1
ATOM 1279 C CA . ALA A 1 176 ? 8.119 -1.182 -15.014 1.00 93.69 176 ALA A CA 1
ATOM 1280 C C . ALA A 1 176 ? 7.042 -2.041 -14.345 1.00 93.69 176 ALA A C 1
ATOM 1282 O O . ALA A 1 176 ? 6.034 -1.532 -13.852 1.00 93.69 176 ALA A O 1
ATOM 1283 N N . ARG A 1 177 ? 7.280 -3.352 -14.310 1.00 95.69 177 ARG A N 1
ATOM 1284 C CA . ARG A 1 177 ? 6.493 -4.297 -13.526 1.00 95.69 177 ARG A CA 1
ATOM 1285 C C . ARG A 1 177 ? 7.407 -5.034 -12.563 1.00 95.69 177 ARG A C 1
ATOM 1287 O O . ARG A 1 177 ? 8.506 -5.422 -12.942 1.00 95.69 177 ARG A O 1
ATOM 1294 N N . LEU A 1 178 ? 6.942 -5.223 -11.341 1.00 95.06 178 LEU A N 1
ATOM 1295 C CA . LEU A 1 178 ? 7.577 -6.038 -10.322 1.00 95.06 178 LEU A CA 1
ATOM 1296 C C . LEU A 1 178 ? 6.788 -7.334 -10.140 1.00 95.06 178 LEU A C 1
ATOM 1298 O O . LEU A 1 178 ? 5.560 -7.348 -10.268 1.00 95.06 178 LEU A O 1
ATOM 1302 N N . ASN A 1 179 ? 7.492 -8.411 -9.818 1.00 95.19 179 ASN A N 1
ATOM 1303 C CA . ASN A 1 179 ? 6.911 -9.655 -9.343 1.00 95.19 179 ASN A CA 1
ATOM 1304 C C . ASN A 1 179 ? 6.311 -9.472 -7.937 1.00 95.19 179 ASN A C 1
ATOM 1306 O O . ASN A 1 179 ? 6.525 -8.455 -7.272 1.00 95.19 179 ASN A O 1
ATOM 1310 N N . ALA A 1 180 ? 5.564 -10.470 -7.463 1.00 93.06 180 ALA A N 1
ATOM 1311 C CA . ALA A 1 180 ? 4.901 -10.421 -6.156 1.00 93.06 180 ALA A CA 1
ATOM 1312 C C . ALA A 1 180 ? 5.875 -10.315 -4.960 1.00 93.06 180 ALA A C 1
ATOM 1314 O O . ALA A 1 180 ? 5.480 -9.875 -3.879 1.00 93.06 180 ALA A O 1
ATOM 1315 N N . ASP A 1 181 ? 7.141 -10.692 -5.142 1.00 91.00 181 ASP A N 1
ATOM 1316 C CA . ASP A 1 181 ? 8.231 -10.538 -4.166 1.00 91.00 181 ASP A CA 1
ATOM 1317 C C . ASP A 1 181 ? 8.964 -9.183 -4.279 1.00 91.00 181 ASP A C 1
ATOM 1319 O O . ASP A 1 181 ? 9.884 -8.887 -3.518 1.00 91.00 181 ASP A O 1
ATOM 1323 N N . GLY A 1 182 ? 8.549 -8.333 -5.219 1.00 90.94 182 GLY A N 1
ATOM 1324 C CA . GLY A 1 182 ? 9.149 -7.030 -5.477 1.00 90.94 182 GLY A CA 1
ATOM 1325 C C . GLY A 1 182 ? 10.363 -7.062 -6.403 1.00 90.94 182 GLY A C 1
ATOM 1326 O O . GLY A 1 182 ? 10.899 -6.001 -6.692 1.00 90.94 182 GLY A O 1
ATOM 1327 N N . THR A 1 183 ? 10.794 -8.222 -6.909 1.00 92.38 183 THR A N 1
ATOM 1328 C CA . THR A 1 183 ? 11.849 -8.292 -7.938 1.00 92.38 183 THR A CA 1
ATOM 1329 C C . THR A 1 183 ? 11.352 -7.741 -9.278 1.00 92.38 183 THR A C 1
ATOM 1331 O O . THR A 1 183 ? 10.155 -7.742 -9.553 1.00 92.38 183 THR A O 1
ATOM 1334 N N . LEU A 1 184 ? 12.249 -7.251 -10.138 1.00 92.62 184 LEU A N 1
ATOM 1335 C CA . LEU A 1 184 ? 11.872 -6.746 -11.463 1.00 92.62 184 LEU A CA 1
ATOM 1336 C C . LEU A 1 184 ? 11.372 -7.889 -12.367 1.00 92.62 184 LEU A C 1
ATOM 1338 O O . LEU A 1 184 ? 12.047 -8.902 -12.524 1.00 92.62 184 LEU A O 1
ATOM 1342 N N . ASP A 1 185 ? 10.213 -7.714 -13.010 1.00 95.00 185 ASP A N 1
ATOM 1343 C CA . ASP A 1 185 ? 9.756 -8.605 -14.080 1.00 95.00 185 ASP A CA 1
ATOM 1344 C C . ASP A 1 185 ? 10.461 -8.221 -15.389 1.00 95.00 185 ASP A C 1
ATOM 1346 O O . ASP A 1 185 ? 10.076 -7.275 -16.089 1.00 95.00 185 ASP A O 1
ATOM 1350 N N . ASP A 1 186 ? 11.516 -8.959 -15.729 1.00 91.62 186 ASP A N 1
ATOM 1351 C CA . ASP A 1 186 ? 12.303 -8.698 -16.933 1.00 91.62 186 ASP A CA 1
ATOM 1352 C C . ASP A 1 186 ? 11.578 -8.993 -18.246 1.00 91.62 186 ASP A C 1
ATOM 1354 O O . ASP A 1 186 ? 11.934 -8.431 -19.284 1.00 91.62 186 ASP A O 1
ATOM 1358 N N . SER A 1 187 ? 10.509 -9.793 -18.205 1.00 94.38 187 SER A N 1
ATOM 1359 C CA . SER A 1 187 ? 9.678 -10.056 -19.383 1.00 94.38 187 SER A CA 1
ATOM 1360 C C . SER A 1 187 ? 8.795 -8.861 -19.758 1.00 94.38 187 SER A C 1
ATOM 1362 O O . SER A 1 187 ? 8.299 -8.779 -20.882 1.00 94.38 187 SER A O 1
ATOM 1364 N N . PHE A 1 188 ? 8.611 -7.904 -18.841 1.00 93.81 188 PHE A N 1
ATOM 1365 C CA . PHE A 1 188 ? 7.796 -6.719 -19.063 1.00 93.81 188 PHE A CA 1
ATOM 1366 C C . PHE A 1 188 ? 8.653 -5.507 -19.431 1.00 93.81 188 PHE A C 1
ATOM 1368 O O . PHE A 1 188 ? 9.138 -4.753 -18.581 1.00 93.81 188 PHE A O 1
ATOM 1375 N N . ASN A 1 189 ? 8.805 -5.292 -20.734 1.00 88.88 189 ASN A N 1
ATOM 1376 C CA . ASN A 1 189 ? 9.423 -4.091 -21.280 1.00 88.88 189 ASN A CA 1
ATOM 1377 C C . ASN A 1 189 ? 8.658 -3.634 -22.529 1.00 88.88 189 ASN A C 1
ATOM 1379 O O . ASN A 1 189 ? 9.081 -3.929 -23.648 1.00 88.88 189 ASN A O 1
ATOM 1383 N N . PRO A 1 190 ? 7.536 -2.913 -22.360 1.00 85.06 190 PRO A N 1
ATOM 1384 C CA . PRO A 1 190 ? 6.719 -2.461 -23.485 1.00 85.06 190 PRO A CA 1
ATOM 1385 C C . PRO A 1 190 ? 7.403 -1.383 -24.344 1.00 85.06 190 PRO A C 1
ATOM 1387 O O . PRO A 1 190 ? 6.822 -0.958 -25.335 1.00 85.06 190 PRO A O 1
ATOM 1390 N N . LYS A 1 191 ? 8.623 -0.938 -23.986 1.00 80.25 191 LYS A N 1
ATOM 1391 C CA . LYS A 1 191 ? 9.413 0.073 -24.714 1.00 80.25 191 LYS A CA 1
ATOM 1392 C C . LYS A 1 191 ? 8.599 1.322 -25.084 1.00 80.25 191 LYS A C 1
ATOM 1394 O O . LYS A 1 191 ? 8.761 1.869 -26.168 1.00 80.25 191 LYS A O 1
ATOM 1399 N N . LEU A 1 192 ? 7.742 1.777 -24.165 1.00 75.62 192 LEU A N 1
ATOM 1400 C CA . LEU A 1 192 ? 6.844 2.918 -24.393 1.00 75.62 192 LEU A CA 1
ATOM 1401 C C . LEU A 1 192 ? 7.577 4.242 -24.639 1.00 75.62 192 LEU A C 1
ATOM 1403 O O . LEU A 1 192 ? 6.989 5.155 -25.202 1.00 75.62 192 LEU A O 1
ATOM 1407 N N . PHE A 1 193 ? 8.838 4.354 -24.220 1.00 75.50 193 PHE A N 1
ATOM 1408 C CA . PHE A 1 193 ? 9.636 5.569 -24.361 1.00 75.50 193 PHE A CA 1
ATOM 1409 C C . PHE A 1 193 ? 10.902 5.249 -25.160 1.00 75.50 193 PHE A C 1
ATOM 1411 O O . PHE A 1 193 ? 11.674 4.361 -24.785 1.00 75.50 193 PHE A O 1
ATOM 1418 N N . SER A 1 194 ? 11.083 5.951 -26.280 1.00 61.72 194 SER A N 1
ATOM 1419 C CA . SER A 1 194 ? 12.133 5.707 -27.280 1.00 61.72 194 SER A CA 1
ATOM 1420 C C . SER A 1 194 ? 13.449 6.435 -26.978 1.00 61.72 194 SER A C 1
ATOM 1422 O O . SER A 1 194 ? 14.500 6.056 -27.496 1.00 61.72 194 SER A O 1
ATOM 1424 N N . THR A 1 195 ? 13.421 7.448 -26.110 1.00 58.91 195 THR A N 1
ATOM 1425 C CA . THR A 1 195 ? 14.573 8.299 -25.798 1.00 58.91 195 THR A CA 1
ATOM 1426 C C . THR A 1 195 ? 14.784 8.461 -24.294 1.00 58.91 195 THR A C 1
ATOM 1428 O O . THR A 1 195 ? 13.871 8.366 -23.473 1.00 58.91 195 THR A O 1
ATOM 1431 N N . SER A 1 196 ? 16.026 8.773 -23.919 1.00 60.31 196 SER A N 1
ATOM 1432 C CA . SER A 1 196 ? 16.433 9.096 -22.546 1.00 60.31 196 SER A CA 1
ATOM 1433 C C . SER A 1 196 ? 15.785 10.363 -21.979 1.00 60.31 196 SER A C 1
ATOM 1435 O O . SER A 1 196 ? 16.012 10.673 -20.813 1.00 60.31 196 SER A O 1
ATOM 1437 N N . SER A 1 197 ? 14.987 11.093 -22.768 1.00 58.75 197 SER A N 1
ATOM 1438 C CA . SER A 1 197 ? 14.225 12.264 -22.320 1.00 58.75 197 SER A CA 1
ATOM 1439 C C . SER A 1 197 ? 12.994 11.917 -21.473 1.00 58.75 197 SER A C 1
ATOM 1441 O O . SER A 1 197 ? 12.276 12.829 -21.086 1.00 58.75 197 SER A O 1
ATOM 1443 N N . GLY A 1 198 ? 12.806 10.635 -21.124 1.00 61.28 198 GLY A N 1
ATOM 1444 C CA . GLY A 1 198 ? 12.116 10.203 -19.907 1.00 61.28 198 GLY A CA 1
ATOM 1445 C C . GLY A 1 198 ? 10.675 10.684 -19.812 1.00 61.28 198 GLY A C 1
ATOM 1446 O O . GLY A 1 198 ? 10.388 11.694 -19.174 1.00 61.28 198 GLY A O 1
ATOM 1447 N N . GLY A 1 199 ? 9.750 9.936 -20.411 1.00 73.69 199 GLY A N 1
ATOM 1448 C CA . GLY A 1 199 ? 8.346 10.163 -20.109 1.00 73.69 199 GLY A CA 1
ATOM 1449 C C . GLY A 1 199 ? 8.052 9.898 -18.631 1.00 73.69 199 GLY A C 1
ATOM 1450 O O . GLY A 1 199 ? 8.683 9.057 -17.990 1.00 73.69 199 GLY A O 1
ATOM 1451 N N . SER A 1 200 ? 7.103 10.652 -18.088 1.00 87.88 200 SER A N 1
ATOM 1452 C CA . SER A 1 200 ? 6.675 10.548 -16.697 1.00 87.88 200 SER A CA 1
ATOM 1453 C C . SER A 1 200 ? 5.304 9.902 -16.663 1.00 87.88 200 SER A C 1
ATOM 1455 O O . SER A 1 200 ? 4.334 10.500 -17.131 1.00 87.88 200 SER A O 1
ATOM 1457 N N . VAL A 1 201 ? 5.214 8.690 -16.116 1.00 92.94 201 VAL A N 1
ATOM 1458 C CA . VAL A 1 201 ? 3.925 8.020 -15.904 1.00 92.94 201 VAL A CA 1
ATOM 1459 C C . VAL A 1 201 ? 3.344 8.499 -14.581 1.00 92.94 201 VAL A C 1
ATOM 1461 O O . VAL A 1 201 ? 3.897 8.233 -13.516 1.00 92.94 201 VAL A O 1
ATOM 1464 N N . SER A 1 202 ? 2.225 9.214 -14.645 1.00 94.06 202 SER A N 1
ATOM 1465 C CA . SER A 1 202 ? 1.535 9.767 -13.476 1.00 94.06 202 SER A CA 1
ATOM 1466 C C . SER A 1 202 ? 0.276 8.992 -13.096 1.00 94.06 202 SER A C 1
ATOM 1468 O O . SER A 1 202 ? -0.223 9.169 -11.988 1.00 94.06 202 SER A O 1
ATOM 1470 N N . ALA A 1 203 ? -0.228 8.124 -13.977 1.00 94.69 203 ALA A N 1
ATOM 1471 C CA . ALA A 1 203 ? -1.406 7.305 -13.727 1.00 94.69 203 ALA A CA 1
ATOM 1472 C C . ALA A 1 203 ? -1.265 5.911 -14.349 1.00 94.69 203 ALA A C 1
ATOM 1474 O O . ALA A 1 203 ? -0.802 5.762 -15.482 1.00 94.69 203 ALA A O 1
ATOM 1475 N N . LEU A 1 204 ? -1.707 4.899 -13.604 1.00 95.94 204 LEU A N 1
ATOM 1476 C CA . LEU A 1 204 ? -1.780 3.510 -14.041 1.00 95.94 204 LEU A CA 1
ATOM 1477 C C . LEU A 1 204 ? -3.112 2.912 -13.613 1.00 95.94 204 LEU A C 1
ATOM 1479 O O . LEU A 1 204 ? -3.511 3.052 -12.459 1.00 95.94 204 LEU A O 1
ATOM 1483 N N . VAL A 1 205 ? -3.776 2.222 -14.535 1.00 96.00 205 VAL A N 1
ATOM 1484 C CA . VAL A 1 205 ? -4.989 1.448 -14.252 1.00 96.00 205 VAL A CA 1
ATOM 1485 C C . VAL A 1 205 ? -4.872 0.095 -14.937 1.00 96.00 205 VAL A C 1
ATOM 1487 O O . VAL A 1 205 ? -4.498 0.022 -16.106 1.00 96.00 205 VAL A O 1
ATOM 1490 N N . VAL A 1 206 ? -5.203 -0.970 -14.210 1.00 94.94 206 VAL A N 1
ATOM 1491 C CA . VAL A 1 206 ? -5.326 -2.327 -14.754 1.00 94.94 206 VAL A CA 1
ATOM 1492 C C . VAL A 1 206 ? -6.810 -2.617 -14.941 1.00 94.94 206 VAL A C 1
ATOM 1494 O O . VAL A 1 206 ? -7.589 -2.498 -13.996 1.00 94.94 206 VAL A O 1
ATOM 1497 N N . GLN A 1 207 ? -7.204 -2.951 -16.163 1.00 94.00 207 GLN A N 1
ATOM 1498 C CA . GLN A 1 207 ? -8.568 -3.340 -16.506 1.00 94.00 207 GLN A CA 1
ATOM 1499 C C . GLN A 1 207 ? -8.815 -4.821 -16.187 1.00 94.00 207 GLN A C 1
ATOM 1501 O O . GLN A 1 207 ? -7.884 -5.601 -15.982 1.00 94.00 207 GLN A O 1
ATOM 1506 N N . THR A 1 208 ? -10.085 -5.225 -16.135 1.00 91.06 208 THR A N 1
ATOM 1507 C CA . THR A 1 208 ? -10.484 -6.602 -15.786 1.00 91.06 208 THR A CA 1
ATOM 1508 C C . THR A 1 208 ? -10.054 -7.643 -16.816 1.00 91.06 208 THR A C 1
ATOM 1510 O O . THR A 1 208 ? -9.936 -8.816 -16.480 1.00 91.06 208 THR A O 1
ATOM 1513 N N . ASP A 1 209 ? -9.811 -7.229 -18.056 1.00 92.56 209 ASP A N 1
ATOM 1514 C CA . ASP A 1 209 ? -9.260 -8.055 -19.134 1.00 92.56 209 ASP A CA 1
ATOM 1515 C C . ASP A 1 209 ? -7.719 -8.133 -19.112 1.00 92.56 209 ASP A C 1
ATOM 1517 O O . ASP A 1 209 ? -7.116 -8.810 -19.943 1.00 92.56 209 ASP A O 1
ATOM 1521 N N . GLY A 1 210 ? -7.071 -7.457 -18.157 1.00 88.56 210 GLY A N 1
ATOM 1522 C CA . GLY A 1 210 ? -5.619 -7.397 -18.018 1.00 88.56 210 GLY A CA 1
ATOM 1523 C C . GLY A 1 210 ? -4.946 -6.283 -18.823 1.00 88.56 210 GLY A C 1
ATOM 1524 O O . GLY A 1 210 ? -3.724 -6.140 -18.723 1.00 88.56 210 GLY A O 1
ATOM 1525 N N . ALA A 1 211 ? -5.697 -5.473 -19.578 1.00 92.88 211 ALA A N 1
ATOM 1526 C CA . ALA A 1 211 ? -5.139 -4.313 -20.260 1.00 92.88 211 ALA A CA 1
ATOM 1527 C C . ALA A 1 211 ? -4.644 -3.260 -19.255 1.00 92.88 211 ALA A C 1
ATOM 1529 O O . ALA A 1 211 ? -5.181 -3.099 -18.156 1.00 92.88 211 ALA A O 1
ATOM 1530 N N . ILE A 1 212 ? -3.593 -2.534 -19.639 1.00 94.50 212 ILE A N 1
ATOM 1531 C CA . ILE A 1 212 ? -2.959 -1.514 -18.801 1.00 94.50 212 ILE A CA 1
ATOM 1532 C C . ILE A 1 212 ? -3.165 -0.158 -19.464 1.00 94.50 212 ILE A C 1
ATOM 1534 O O . ILE A 1 212 ? -2.635 0.095 -20.546 1.00 94.50 212 ILE A O 1
ATOM 1538 N N . LEU A 1 213 ? -3.901 0.729 -18.799 1.00 94.12 213 LEU A N 1
ATOM 1539 C CA . LEU A 1 213 ? -3.999 2.129 -19.190 1.00 94.12 213 LEU A CA 1
ATOM 1540 C C . LEU A 1 213 ? -2.861 2.909 -18.537 1.00 94.12 213 LEU A C 1
ATOM 1542 O O . LEU A 1 213 ? -2.685 2.867 -17.316 1.00 94.12 213 LEU A O 1
ATOM 1546 N N . VAL A 1 214 ? -2.105 3.633 -19.359 1.00 93.19 214 VAL A N 1
ATOM 1547 C CA . VAL A 1 214 ? -0.951 4.429 -18.934 1.00 93.19 214 VAL A CA 1
ATOM 1548 C C . VAL A 1 214 ? -1.240 5.894 -19.234 1.00 93.19 214 VAL A C 1
ATOM 1550 O O . VAL A 1 214 ? -1.473 6.262 -20.382 1.00 93.19 214 VAL A O 1
ATOM 1553 N N . GLY A 1 215 ? -1.234 6.726 -18.195 1.00 91.00 215 GLY A N 1
ATOM 1554 C CA . GLY A 1 215 ? -1.412 8.171 -18.302 1.00 91.00 215 GLY A CA 1
ATOM 1555 C C . GLY A 1 215 ? -0.175 8.916 -17.816 1.00 91.00 215 GLY A C 1
ATOM 1556 O O . GLY A 1 215 ? 0.452 8.523 -16.830 1.00 91.00 215 GLY A O 1
ATOM 1557 N N . GLY A 1 216 ? 0.180 10.002 -18.500 1.00 89.12 216 GLY A N 1
ATOM 1558 C CA . GLY A 1 216 ? 1.314 10.832 -18.117 1.00 89.12 216 GLY A CA 1
ATOM 1559 C C . GLY A 1 216 ? 1.885 11.658 -19.260 1.00 89.12 216 GLY A C 1
ATOM 1560 O O . GLY A 1 216 ? 1.290 11.764 -20.331 1.00 89.12 216 GLY A O 1
ATOM 1561 N N . TYR A 1 217 ? 3.060 12.238 -19.023 1.00 86.25 217 TYR A N 1
ATOM 1562 C CA . TYR A 1 217 ? 3.838 12.881 -20.075 1.00 86.25 217 TYR A CA 1
ATOM 1563 C C . TYR A 1 217 ? 4.568 11.798 -20.866 1.00 86.25 217 TYR A C 1
ATOM 1565 O O . TYR A 1 217 ? 5.609 11.303 -20.438 1.00 86.25 217 TYR A O 1
ATOM 1573 N N . ILE A 1 218 ? 3.985 11.398 -21.992 1.00 75.00 218 ILE A N 1
ATOM 1574 C CA . ILE A 1 218 ? 4.516 10.351 -22.861 1.00 75.00 218 ILE A CA 1
ATOM 1575 C C . ILE A 1 218 ? 5.010 11.025 -24.138 1.00 75.00 218 ILE A C 1
ATOM 1577 O O . ILE A 1 218 ? 4.211 11.474 -24.956 1.00 75.00 218 ILE A O 1
ATOM 1581 N N . GLY A 1 219 ? 6.332 11.171 -24.258 1.00 64.88 219 GLY A N 1
ATOM 1582 C CA . GLY A 1 219 ? 6.961 11.640 -25.490 1.00 64.88 219 GLY A CA 1
ATOM 1583 C C . GLY A 1 219 ? 6.939 10.518 -26.523 1.00 64.88 219 GLY A C 1
ATOM 1584 O O . GLY A 1 219 ? 7.528 9.467 -26.268 1.00 64.88 219 GLY A O 1
ATOM 1585 N N . PHE A 1 220 ? 6.231 10.734 -27.632 1.00 56.94 220 PHE A N 1
ATOM 1586 C CA . PHE A 1 220 ? 6.229 9.851 -28.801 1.00 56.94 220 PHE A CA 1
ATOM 1587 C C . PHE A 1 220 ? 7.364 10.224 -29.757 1.00 56.94 220 PHE A C 1
ATOM 1589 O O . PHE A 1 220 ? 7.603 11.444 -29.921 1.00 56.94 220 PHE A O 1
#